Protein AF-A0A2N2SWX3-F1 (afdb_monomer)

Secondary structure (DSSP, 8-state):
--GGG-HHHHHHHHHHHHHHHHHHHHHHHHHHHTS-HHHHHHS-HHHHHHHHHHHHHHHHHHHHHHHHHHHHHHH-SS--TTT-HHHHHHHHHHHHHHHHHHHHHHHHHHHHHHHHSS---TTHHHHGGGHHHHHHHHHHHS-HHHHHHHHHHHHHHHHHHHHHHHHHHHSS-------THHHHHHHHHHHHHHHHHHHT--TT--

Structure (m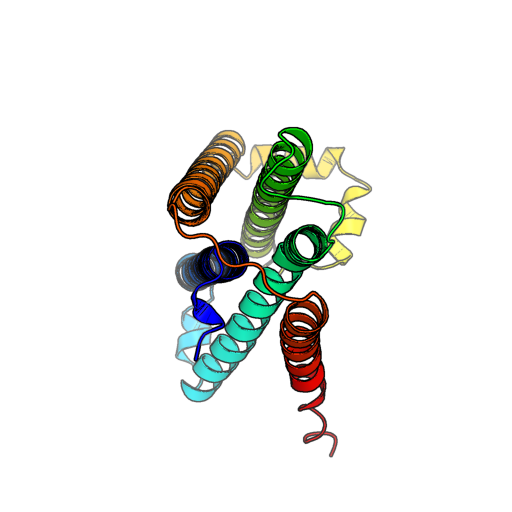mCIF, N/CA/C/O backbone):
data_AF-A0A2N2SWX3-F1
#
_entry.id   AF-A0A2N2SWX3-F1
#
loop_
_atom_site.group_PDB
_atom_site.id
_atom_site.type_symbol
_atom_site.label_atom_id
_atom_site.label_alt_id
_atom_site.label_comp_id
_atom_site.label_asym_id
_atom_site.label_entity_id
_atom_site.label_seq_id
_atom_site.pdbx_PDB_ins_code
_atom_site.Cartn_x
_atom_site.Cartn_y
_atom_site.Cartn_z
_atom_site.occupancy
_atom_site.B_iso_or_equiv
_atom_site.auth_seq_id
_atom_site.auth_comp_id
_atom_site.auth_asym_id
_atom_site.auth_atom_id
_atom_site.pdbx_PDB_model_num
ATOM 1 N N . MET A 1 1 ? -24.903 -21.212 10.550 1.00 43.56 1 MET A N 1
ATOM 2 C CA . MET A 1 1 ? -23.908 -20.270 9.976 1.00 43.56 1 MET A CA 1
ATOM 3 C C . MET A 1 1 ? -23.973 -18.890 10.661 1.00 43.56 1 MET A C 1
ATOM 5 O O . MET A 1 1 ? -24.156 -17.871 10.009 1.00 43.56 1 MET A O 1
ATOM 9 N N . SER A 1 2 ? -23.825 -18.824 11.992 1.00 39.06 2 SER A N 1
ATOM 10 C CA . SER A 1 2 ? -24.012 -17.592 12.796 1.00 39.06 2 SER A CA 1
ATOM 11 C C . SER A 1 2 ? -22.745 -16.733 12.969 1.00 39.06 2 SER A C 1
ATOM 13 O O . SER A 1 2 ? -22.800 -15.668 13.580 1.00 39.06 2 SER A O 1
ATOM 15 N N . TRP A 1 3 ? -21.604 -17.170 12.425 1.00 38.31 3 TRP A N 1
ATOM 16 C CA . TRP A 1 3 ? -20.283 -16.565 12.653 1.00 38.31 3 TRP A CA 1
ATOM 17 C C . TRP A 1 3 ? -20.022 -15.302 11.803 1.00 38.31 3 TRP A C 1
ATOM 19 O O . TRP A 1 3 ? -19.384 -14.357 12.263 1.00 38.31 3 TRP A O 1
ATOM 29 N N . LEU A 1 4 ? -20.612 -15.227 10.600 1.00 46.53 4 LEU A N 1
ATOM 30 C CA .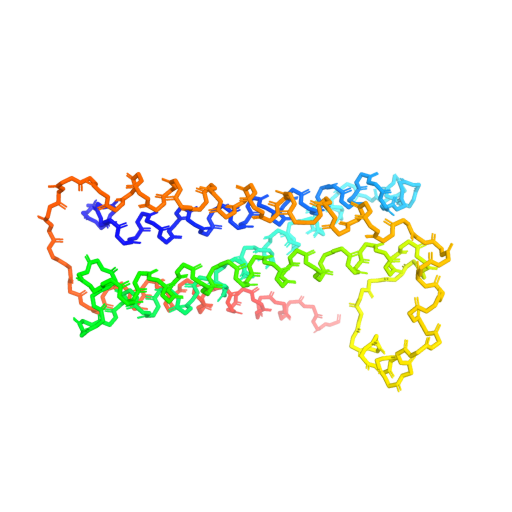 LEU A 1 4 ? -20.463 -14.123 9.628 1.00 46.53 4 LEU A CA 1
ATOM 31 C C . LEU A 1 4 ? -21.125 -12.791 10.053 1.00 46.53 4 LEU A C 1
ATOM 33 O O . LEU A 1 4 ? -20.997 -11.772 9.371 1.00 46.53 4 LEU A O 1
ATOM 37 N N . HIS A 1 5 ? -21.839 -12.770 11.181 1.00 48.97 5 HIS A N 1
ATOM 38 C CA . HIS A 1 5 ? -22.578 -11.593 11.651 1.00 48.97 5 HIS A CA 1
ATOM 39 C C . HIS A 1 5 ? -21.791 -10.698 12.626 1.00 48.97 5 HIS A C 1
ATOM 41 O O . HIS A 1 5 ? -22.290 -9.647 13.029 1.00 48.97 5 HIS A O 1
ATOM 47 N N . SER A 1 6 ? -20.557 -11.059 12.994 1.00 61.81 6 SER A N 1
ATOM 48 C CA . SER A 1 6 ? -19.743 -10.251 13.912 1.00 61.81 6 SER A CA 1
ATOM 49 C C . SER A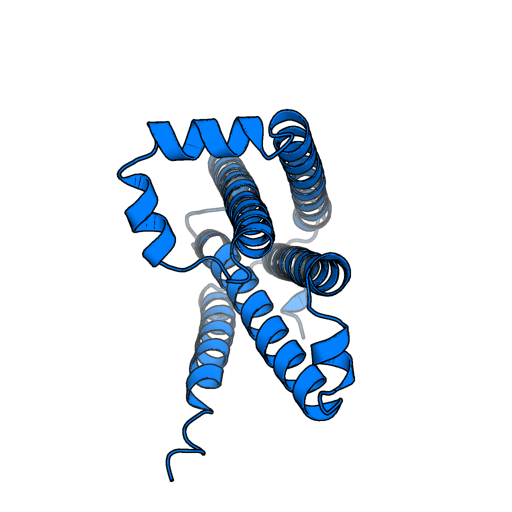 1 6 ? -19.125 -9.030 13.221 1.00 61.81 6 SER A C 1
ATOM 51 O O . SER A 1 6 ? -18.419 -9.159 12.219 1.00 61.81 6 SER A O 1
ATOM 53 N N . ARG A 1 7 ? -19.333 -7.833 13.795 1.00 67.81 7 ARG A N 1
ATOM 54 C CA . ARG A 1 7 ? -18.806 -6.550 13.275 1.00 67.81 7 ARG A CA 1
ATOM 55 C C . ARG A 1 7 ? -17.284 -6.574 13.098 1.00 67.81 7 ARG A C 1
ATOM 57 O O . ARG A 1 7 ? -16.767 -6.065 12.111 1.00 67.81 7 ARG A O 1
ATOM 64 N N . ARG A 1 8 ? -16.569 -7.211 14.034 1.00 69.75 8 ARG A N 1
ATOM 65 C CA . ARG A 1 8 ? -15.097 -7.295 14.024 1.00 69.75 8 ARG A CA 1
ATOM 66 C C . ARG A 1 8 ? -14.589 -8.141 12.858 1.00 69.75 8 ARG A C 1
ATOM 68 O O . ARG A 1 8 ? -13.653 -7.739 12.183 1.00 69.75 8 ARG A O 1
ATOM 75 N N . ILE A 1 9 ? -15.244 -9.272 12.588 1.00 69.12 9 ILE A N 1
ATOM 76 C CA . ILE A 1 9 ? -14.872 -10.179 11.492 1.00 69.12 9 ILE A CA 1
ATOM 77 C C . ILE A 1 9 ? -15.152 -9.521 10.145 1.00 69.12 9 ILE A C 1
ATOM 79 O O . ILE A 1 9 ? -14.321 -9.596 9.248 1.00 69.12 9 ILE A O 1
ATOM 83 N N . ARG A 1 10 ? -16.285 -8.822 10.014 1.00 72.56 10 ARG A N 1
ATOM 84 C CA . ARG A 1 10 ? -16.598 -8.089 8.784 1.00 72.56 10 ARG A CA 1
ATOM 85 C C . ARG A 1 10 ? -15.592 -6.969 8.526 1.00 72.56 10 ARG A C 1
ATOM 87 O O . ARG A 1 10 ? -15.178 -6.805 7.389 1.00 72.56 10 ARG A O 1
ATOM 94 N N . PHE A 1 11 ? -15.164 -6.252 9.568 1.00 78.62 11 PHE A N 1
ATOM 95 C CA . PHE A 1 11 ? -14.149 -5.208 9.432 1.00 78.62 11 PHE A CA 1
ATOM 96 C C . PHE A 1 11 ? -12.790 -5.794 9.031 1.00 78.62 11 PHE A C 1
ATOM 98 O O . PHE A 1 11 ? -12.181 -5.310 8.082 1.00 78.62 11 PHE A O 1
ATOM 105 N N . LEU A 1 12 ? -12.346 -6.862 9.704 1.00 80.31 12 LEU A N 1
ATOM 106 C CA . LEU A 1 12 ? -11.090 -7.545 9.383 1.00 80.31 12 LEU A CA 1
ATOM 107 C C . LEU A 1 12 ? -11.115 -8.111 7.960 1.00 80.31 12 LEU A C 1
ATOM 109 O O . LEU A 1 12 ? -10.211 -7.835 7.182 1.00 80.31 12 LEU A O 1
ATOM 113 N N . GLY A 1 13 ? -12.175 -8.834 7.594 1.00 77.94 13 GLY A N 1
ATOM 114 C CA . GLY A 1 13 ? -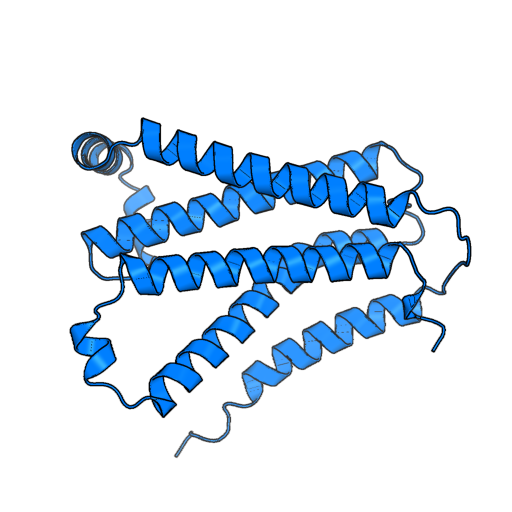12.338 -9.406 6.260 1.00 77.94 13 GLY A CA 1
ATOM 115 C C . GLY A 1 13 ? -12.380 -8.338 5.168 1.00 77.94 13 GLY A C 1
ATOM 116 O O . GLY A 1 13 ? -11.635 -8.434 4.199 1.00 77.94 13 GLY A O 1
ATOM 117 N N . ALA A 1 14 ? -13.181 -7.283 5.348 1.00 82.25 14 ALA A N 1
ATOM 118 C CA . ALA A 1 14 ? -13.245 -6.179 4.392 1.00 82.25 14 ALA A CA 1
ATOM 119 C C . ALA A 1 14 ? -11.894 -5.462 4.251 1.00 82.25 14 ALA A C 1
ATOM 121 O O . ALA A 1 14 ? -11.496 -5.127 3.140 1.00 82.25 14 ALA A O 1
ATOM 122 N N . SER A 1 15 ? -11.160 -5.277 5.351 1.00 83.94 15 SER A N 1
ATOM 123 C CA . SER A 1 15 ? -9.846 -4.631 5.314 1.00 83.94 15 SER A CA 1
ATOM 124 C C . SER A 1 15 ? -8.787 -5.514 4.643 1.00 83.94 15 SER A C 1
ATOM 126 O O . SER A 1 15 ? -8.002 -5.002 3.852 1.00 83.94 15 SER A O 1
ATOM 128 N N . VAL A 1 16 ? -8.792 -6.835 4.875 1.00 84.69 16 VAL A N 1
ATOM 129 C CA . VAL A 1 16 ? -7.926 -7.789 4.150 1.00 84.69 16 VAL A CA 1
ATOM 130 C C . VAL A 1 16 ? -8.205 -7.736 2.651 1.00 84.69 16 VAL A C 1
ATOM 132 O O . VAL A 1 16 ? -7.267 -7.622 1.867 1.00 84.69 16 VAL A O 1
ATOM 135 N N . VAL A 1 17 ? -9.480 -7.774 2.248 1.00 84.81 17 VAL A N 1
ATOM 136 C CA . VAL A 1 17 ? -9.873 -7.668 0.833 1.00 84.81 17 VAL A CA 1
ATOM 137 C C . VAL A 1 17 ? -9.399 -6.346 0.236 1.00 84.81 17 VAL A C 1
ATOM 139 O O . VAL A 1 17 ? -8.913 -6.328 -0.891 1.00 84.81 17 VAL A O 1
ATOM 142 N N . LEU A 1 18 ? -9.480 -5.251 0.993 1.00 88.06 18 LEU A N 1
ATOM 143 C CA . LEU A 1 18 ? -9.046 -3.942 0.526 1.00 88.06 18 LEU A CA 1
ATOM 144 C C . LEU A 1 18 ? -7.525 -3.864 0.312 1.00 88.06 18 LEU A C 1
ATOM 146 O O . LEU A 1 18 ? -7.085 -3.390 -0.733 1.00 88.06 18 LEU A O 1
ATOM 150 N N . PHE A 1 19 ? -6.721 -4.366 1.255 1.00 88.38 19 PHE A N 1
ATOM 151 C CA . PHE A 1 19 ? -5.264 -4.450 1.082 1.00 88.38 19 PHE A CA 1
ATOM 152 C C . PHE A 1 19 ? -4.873 -5.401 -0.051 1.00 88.38 19 PHE A C 1
ATOM 154 O O . PHE A 1 19 ? -3.992 -5.080 -0.842 1.00 88.38 19 PHE A O 1
ATOM 161 N N . PHE A 1 20 ? -5.556 -6.539 -0.176 1.00 86.25 20 PHE A N 1
ATOM 162 C CA . PHE A 1 20 ? -5.339 -7.460 -1.287 1.00 86.25 20 PHE A CA 1
ATOM 163 C C . PHE A 1 20 ? -5.635 -6.797 -2.640 1.00 86.25 20 PHE A C 1
ATOM 165 O O . PHE A 1 20 ? -4.823 -6.892 -3.556 1.00 86.25 20 PHE A O 1
ATOM 172 N N . ALA A 1 21 ? -6.752 -6.072 -2.753 1.00 87.88 21 ALA A N 1
ATOM 173 C CA . ALA A 1 21 ? -7.103 -5.335 -3.963 1.00 87.88 21 ALA A CA 1
ATOM 174 C C . ALA A 1 21 ? -6.072 -4.244 -4.293 1.00 87.88 21 ALA A C 1
ATOM 176 O O . ALA A 1 21 ? -5.714 -4.080 -5.459 1.00 87.88 21 ALA A O 1
ATOM 177 N N . LEU A 1 22 ? -5.551 -3.540 -3.281 1.00 91.19 22 LEU A N 1
ATOM 178 C CA . LEU A 1 22 ? -4.466 -2.572 -3.456 1.00 91.19 22 LEU A CA 1
ATOM 179 C C . LEU A 1 22 ? -3.214 -3.237 -4.041 1.00 91.19 22 LEU A C 1
ATOM 181 O O . LEU A 1 22 ? -2.701 -2.772 -5.054 1.00 91.19 22 LEU A O 1
ATOM 185 N N . PHE A 1 23 ? -2.747 -4.341 -3.452 1.00 89.69 23 PHE A N 1
ATOM 186 C CA . PHE A 1 23 ? -1.547 -5.043 -3.924 1.00 89.69 23 PHE A CA 1
ATOM 187 C C . PHE A 1 23 ? -1.725 -5.645 -5.315 1.00 89.69 23 PHE A C 1
ATOM 189 O O . PHE A 1 23 ? -0.853 -5.479 -6.164 1.00 89.69 23 PHE A O 1
ATOM 196 N N . ALA A 1 24 ? -2.886 -6.241 -5.589 1.00 87.62 24 ALA A N 1
ATOM 197 C CA . ALA A 1 24 ? -3.214 -6.736 -6.918 1.00 87.62 24 ALA A CA 1
ATOM 198 C C . ALA A 1 24 ? -3.207 -5.602 -7.957 1.00 87.62 24 ALA A C 1
ATOM 200 O O . ALA A 1 24 ? -2.632 -5.761 -9.032 1.00 87.62 24 ALA A O 1
ATOM 201 N N . THR A 1 25 ? -3.776 -4.438 -7.622 1.00 90.19 25 THR A N 1
ATOM 202 C CA . THR A 1 25 ? -3.782 -3.262 -8.507 1.00 90.19 25 THR A CA 1
ATOM 203 C C . THR A 1 25 ? -2.367 -2.757 -8.764 1.00 90.19 25 THR A C 1
ATOM 205 O O . THR A 1 25 ? -2.009 -2.522 -9.913 1.00 90.19 25 THR A O 1
ATOM 208 N N . LEU A 1 26 ? -1.535 -2.643 -7.724 1.00 88.75 26 LEU A N 1
ATOM 209 C CA . LEU A 1 26 ? -0.134 -2.240 -7.864 1.00 88.75 26 LEU A CA 1
ATOM 210 C C . LEU A 1 26 ? 0.663 -3.240 -8.706 1.00 88.75 26 LEU A C 1
ATOM 212 O O . LEU A 1 26 ? 1.465 -2.830 -9.541 1.00 88.75 26 LEU A O 1
ATOM 216 N N . ARG A 1 27 ? 0.419 -4.548 -8.554 1.00 89.00 27 ARG A N 1
ATOM 217 C CA . ARG A 1 27 ? 1.053 -5.560 -9.406 1.00 89.00 27 ARG A CA 1
ATOM 218 C C . ARG A 1 27 ? 0.621 -5.425 -10.861 1.00 89.00 27 ARG A C 1
ATOM 220 O O . ARG A 1 27 ? 1.470 -5.513 -11.740 1.00 89.00 27 ARG A O 1
ATOM 227 N N . ILE A 1 28 ? -0.667 -5.228 -11.126 1.00 87.25 28 ILE A N 1
ATOM 228 C CA . ILE A 1 28 ? -1.160 -5.027 -12.494 1.00 87.25 28 ILE A CA 1
ATOM 229 C C . ILE A 1 28 ? -0.552 -3.750 -13.083 1.00 87.25 28 ILE A C 1
ATOM 231 O O . ILE A 1 28 ? -0.036 -3.788 -14.194 1.00 87.25 28 ILE A O 1
ATOM 235 N N . ALA A 1 29 ? -0.524 -2.654 -12.322 1.00 88.62 29 ALA A N 1
ATOM 236 C CA . ALA A 1 29 ? 0.121 -1.411 -12.734 1.00 88.62 29 ALA A CA 1
ATOM 237 C C . ALA A 1 29 ? 1.605 -1.624 -13.067 1.00 88.62 29 ALA A C 1
ATOM 239 O O . ALA A 1 29 ? 2.080 -1.131 -14.087 1.00 88.62 29 ALA A O 1
ATOM 240 N N . PHE A 1 30 ? 2.318 -2.422 -12.266 1.00 87.06 30 PHE A N 1
ATOM 241 C CA . PHE A 1 30 ? 3.692 -2.805 -12.572 1.00 87.06 30 PHE A CA 1
ATOM 242 C C . PHE A 1 30 ? 3.794 -3.592 -13.884 1.00 87.06 30 PHE A C 1
ATOM 244 O O . PHE A 1 30 ? 4.650 -3.298 -14.711 1.00 87.06 30 PHE A O 1
ATOM 251 N N . LEU A 1 31 ? 2.942 -4.603 -14.070 1.00 85.31 31 LEU A N 1
ATOM 252 C CA . LEU A 1 31 ? 2.984 -5.458 -15.257 1.00 85.31 31 LEU A CA 1
ATOM 253 C C . LEU A 1 31 ? 2.730 -4.662 -16.533 1.00 85.31 31 LEU A C 1
ATOM 255 O O . LEU A 1 31 ? 3.371 -4.915 -17.539 1.00 85.31 31 LEU A O 1
ATOM 259 N N . ILE A 1 32 ? 1.832 -3.683 -16.480 1.00 85.25 32 ILE A N 1
ATOM 260 C CA . ILE A 1 32 ? 1.527 -2.823 -17.623 1.00 85.25 32 ILE A CA 1
ATOM 261 C C . ILE A 1 32 ? 2.663 -1.818 -17.865 1.00 85.25 32 ILE A C 1
ATOM 263 O O . ILE A 1 32 ? 3.072 -1.625 -19.007 1.00 85.25 32 ILE A O 1
ATOM 267 N N . GLY A 1 33 ? 3.160 -1.169 -16.808 1.00 83.06 33 GLY A N 1
ATOM 268 C CA . GLY A 1 33 ? 4.072 -0.027 -16.930 1.00 83.06 33 GLY A CA 1
ATOM 269 C C . GLY A 1 33 ? 5.558 -0.370 -17.041 1.00 83.06 33 GLY A C 1
ATOM 270 O O . GLY A 1 33 ? 6.303 0.410 -17.623 1.00 83.06 33 GLY A O 1
ATOM 271 N N . PHE A 1 34 ? 5.997 -1.499 -16.479 1.00 80.75 34 PHE A N 1
ATOM 272 C CA . PHE A 1 34 ? 7.423 -1.794 -16.295 1.00 80.75 34 PHE A CA 1
ATOM 273 C C . PHE A 1 34 ? 7.842 -3.197 -16.741 1.00 80.75 34 PHE A C 1
ATOM 275 O O . PHE A 1 34 ? 9.034 -3.430 -16.919 1.00 80.75 34 PHE A O 1
ATOM 282 N N . ALA A 1 35 ? 6.924 -4.154 -16.897 1.00 80.38 35 ALA A N 1
ATOM 283 C CA . ALA A 1 35 ? 7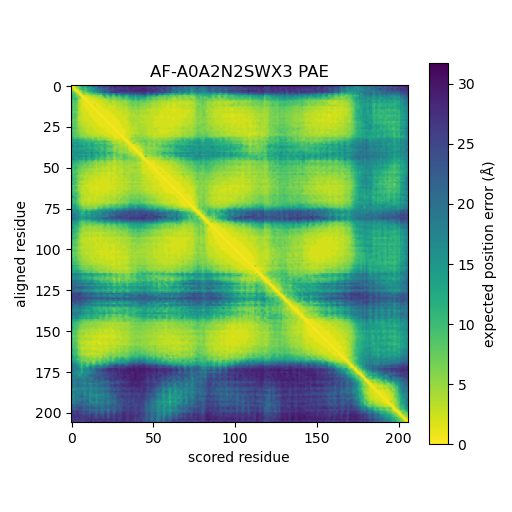.328 -5.485 -17.342 1.00 80.38 35 ALA A CA 1
ATOM 284 C C . ALA A 1 35 ? 7.823 -5.468 -18.795 1.00 80.38 35 ALA A C 1
ATOM 286 O O . ALA A 1 35 ? 7.339 -4.701 -19.628 1.00 80.38 35 ALA A O 1
ATOM 287 N N . ASP A 1 36 ? 8.775 -6.351 -19.095 1.00 80.56 36 ASP A N 1
ATOM 288 C CA . ASP A 1 36 ? 9.214 -6.588 -20.466 1.00 80.56 36 ASP A CA 1
ATOM 289 C C . ASP A 1 36 ? 8.127 -7.367 -21.220 1.00 80.56 36 ASP A C 1
ATOM 291 O O . ASP A 1 36 ? 7.974 -8.583 -21.076 1.00 80.56 36 ASP A O 1
ATOM 295 N N . HIS A 1 37 ? 7.336 -6.634 -22.005 1.00 79.56 37 HIS A N 1
ATOM 296 C CA . HIS A 1 37 ? 6.227 -7.176 -22.790 1.00 79.56 37 HIS A CA 1
ATOM 297 C C . HIS A 1 37 ? 6.689 -8.120 -23.902 1.00 79.56 37 HIS A C 1
ATOM 299 O O . HIS A 1 37 ? 5.949 -9.037 -24.256 1.00 79.56 37 HIS A O 1
ATOM 305 N N . ALA A 1 38 ? 7.900 -7.933 -24.435 1.00 74.62 38 ALA A N 1
ATOM 306 C CA . ALA A 1 38 ? 8.445 -8.801 -25.476 1.00 74.62 38 ALA A CA 1
ATOM 307 C C . ALA A 1 38 ? 8.837 -10.163 -24.890 1.00 74.62 38 ALA A C 1
ATOM 309 O O . ALA A 1 38 ? 8.483 -11.202 -25.450 1.00 74.62 38 ALA A O 1
ATOM 310 N N . ALA A 1 39 ? 9.476 -10.161 -23.717 1.00 76.12 39 ALA A N 1
ATOM 311 C CA . ALA A 1 39 ? 9.751 -11.384 -22.971 1.00 76.12 39 ALA A CA 1
ATOM 312 C C . ALA A 1 39 ? 8.453 -12.085 -22.527 1.00 76.12 39 ALA A C 1
ATOM 314 O O . ALA A 1 39 ? 8.335 -13.301 -22.657 1.00 76.12 39 ALA A O 1
ATOM 315 N N . LEU A 1 40 ? 7.442 -11.331 -22.071 1.00 77.12 40 LEU A N 1
ATOM 316 C CA . LEU A 1 40 ? 6.143 -11.900 -21.688 1.00 77.12 40 LEU A CA 1
ATOM 317 C C . LEU A 1 40 ? 5.410 -12.559 -22.865 1.00 77.12 40 LEU A C 1
ATOM 319 O O . LEU A 1 40 ? 4.754 -13.578 -22.674 1.00 77.12 40 LEU A O 1
ATOM 323 N N . ALA A 1 41 ? 5.497 -11.983 -24.067 1.00 75.75 41 ALA A N 1
ATOM 324 C CA . ALA A 1 41 ? 4.841 -12.518 -25.259 1.00 75.75 41 ALA A CA 1
ATOM 325 C C . ALA A 1 41 ? 5.489 -13.817 -25.771 1.00 75.75 41 ALA A C 1
ATOM 327 O O . ALA A 1 41 ? 4.812 -14.626 -26.404 1.00 75.75 41 ALA A O 1
ATOM 328 N N . ALA A 1 42 ? 6.779 -14.022 -25.491 1.00 79.69 42 ALA A N 1
ATOM 329 C CA . ALA A 1 42 ? 7.503 -15.243 -25.838 1.00 79.69 42 ALA A CA 1
ATOM 330 C C . ALA A 1 42 ? 7.211 -16.414 -24.878 1.00 79.69 42 ALA A C 1
ATOM 332 O O . ALA A 1 42 ? 7.460 -17.573 -25.212 1.00 79.69 42 ALA A O 1
ATOM 333 N N . GLU A 1 43 ? 6.676 -16.124 -23.691 1.00 82.12 43 GLU A N 1
ATOM 334 C CA . GLU A 1 43 ? 6.414 -17.109 -22.647 1.00 82.12 43 GLU A CA 1
ATOM 335 C C . GLU A 1 43 ? 5.066 -17.821 -22.809 1.00 82.12 43 GLU A C 1
ATOM 337 O O . GLU A 1 43 ? 4.069 -17.287 -23.303 1.00 82.12 43 GLU A O 1
ATOM 342 N N . ARG A 1 44 ? 4.997 -19.064 -22.323 1.00 84.44 44 ARG A N 1
ATOM 343 C CA . ARG A 1 44 ? 3.757 -19.846 -22.375 1.00 84.44 44 ARG A CA 1
ATOM 344 C C . ARG A 1 44 ? 2.724 -19.245 -21.422 1.00 84.44 44 ARG A C 1
ATOM 346 O O . ARG A 1 44 ? 2.989 -19.073 -20.233 1.00 84.44 44 ARG A O 1
ATOM 353 N N . THR A 1 45 ? 1.490 -19.053 -21.893 1.00 80.50 45 THR A N 1
ATOM 354 C CA . THR A 1 45 ? 0.388 -18.481 -21.091 1.00 80.50 45 THR A CA 1
ATOM 355 C C . THR A 1 45 ? 0.175 -19.206 -19.756 1.00 80.50 45 THR A C 1
ATOM 357 O O . THR A 1 45 ? -0.125 -18.570 -18.747 1.00 80.50 45 THR A O 1
ATOM 360 N N . GLY A 1 46 ? 0.384 -20.528 -19.719 1.00 80.62 46 GLY A N 1
ATOM 361 C CA . GLY A 1 46 ? 0.308 -21.322 -18.487 1.00 80.62 46 GLY A CA 1
ATOM 362 C C . GLY A 1 46 ? 1.336 -20.909 -17.426 1.00 80.62 46 GLY A C 1
ATOM 363 O O . GLY A 1 46 ? 0.982 -20.784 -16.255 1.00 80.62 46 GLY A O 1
ATOM 364 N N . THR A 1 47 ? 2.574 -20.622 -17.831 1.00 81.44 47 THR A N 1
ATOM 365 C CA . THR A 1 47 ? 3.657 -20.166 -16.944 1.00 81.44 47 THR A CA 1
ATOM 366 C C . THR A 1 47 ? 3.364 -18.769 -16.397 1.00 81.44 47 THR A C 1
ATOM 368 O O . THR A 1 47 ? 3.550 -18.506 -15.206 1.00 81.44 47 THR A O 1
ATOM 371 N N . ILE A 1 48 ? 2.824 -17.883 -17.239 1.00 81.31 48 ILE A N 1
ATOM 372 C CA . ILE A 1 48 ? 2.424 -16.524 -16.847 1.00 81.31 48 ILE A CA 1
ATOM 373 C C . ILE A 1 48 ? 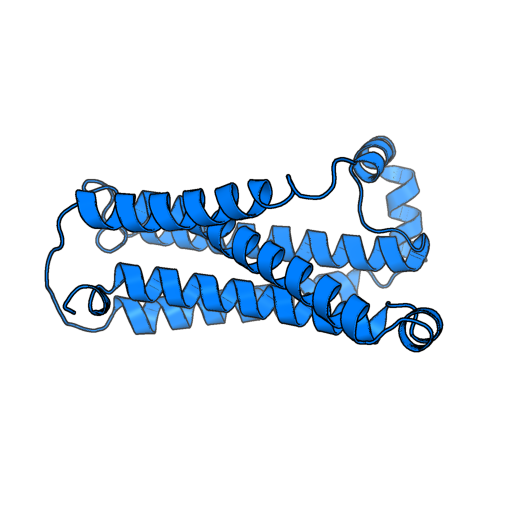1.299 -16.585 -15.808 1.00 81.31 48 ILE A C 1
ATOM 375 O O . ILE A 1 48 ? 1.392 -15.961 -14.748 1.00 81.31 48 ILE A O 1
ATOM 379 N N . LEU A 1 49 ? 0.262 -17.390 -16.065 1.00 81.25 49 LEU A N 1
ATOM 380 C CA . LEU A 1 49 ? -0.869 -17.554 -15.151 1.00 81.25 49 LEU A CA 1
ATOM 381 C C . LEU A 1 49 ? -0.431 -18.170 -13.814 1.00 81.25 49 LEU A C 1
ATOM 383 O O . LEU A 1 49 ? -0.865 -17.729 -12.749 1.00 81.25 49 LEU A O 1
ATOM 387 N N . GLN A 1 50 ? 0.471 -19.154 -13.856 1.00 80.50 50 GLN A N 1
ATOM 388 C CA . GLN A 1 50 ? 1.047 -19.759 -12.660 1.00 80.50 50 GLN A CA 1
ATOM 389 C C . GLN A 1 50 ? 1.829 -18.724 -11.843 1.00 80.50 50 GLN A C 1
ATOM 391 O O . GLN A 1 50 ? 1.597 -18.598 -10.640 1.00 80.50 50 GLN A O 1
ATOM 396 N N . THR A 1 51 ? 2.684 -17.933 -12.485 1.00 82.19 51 THR A N 1
ATOM 397 C CA . THR A 1 51 ? 3.494 -16.897 -11.826 1.00 82.19 51 THR A CA 1
ATOM 398 C C . THR A 1 51 ? 2.616 -15.811 -11.203 1.00 82.19 51 THR A C 1
ATOM 400 O O . THR A 1 51 ? 2.807 -15.444 -10.041 1.00 82.19 51 THR A O 1
ATOM 403 N N . LEU A 1 52 ? 1.579 -15.368 -11.920 1.00 83.12 52 LEU A N 1
ATOM 404 C CA . LEU A 1 52 ? 0.560 -14.455 -11.401 1.00 83.12 52 LEU A CA 1
ATOM 405 C C . LEU A 1 52 ? -0.175 -15.037 -10.191 1.00 83.12 52 LEU A C 1
ATOM 407 O O . LEU A 1 52 ? -0.367 -14.340 -9.196 1.00 83.12 52 LEU A O 1
ATOM 411 N N . SER A 1 53 ? -0.556 -16.316 -10.243 1.00 77.75 53 SER A N 1
ATOM 412 C CA . SER A 1 53 ? -1.255 -16.983 -9.140 1.00 77.75 53 SER A CA 1
ATOM 413 C C . SER A 1 53 ? -0.386 -17.085 -7.882 1.00 77.75 53 SER A C 1
ATOM 415 O O . SER A 1 53 ? -0.871 -16.855 -6.772 1.00 77.75 53 SER A O 1
ATOM 417 N N . ILE A 1 54 ? 0.911 -17.369 -8.045 1.00 83.06 54 ILE A N 1
ATOM 418 C CA . ILE A 1 54 ? 1.883 -17.410 -6.950 1.00 83.06 54 ILE A CA 1
ATOM 419 C C . ILE A 1 54 ? 2.020 -16.015 -6.341 1.00 83.06 54 ILE A C 1
ATOM 421 O O . ILE A 1 54 ? 1.940 -15.869 -5.120 1.00 83.06 54 ILE A O 1
ATOM 425 N N . GLY A 1 55 ? 2.141 -14.988 -7.186 1.00 83.06 55 GLY A N 1
ATOM 426 C CA . GLY A 1 55 ? 2.171 -13.603 -6.739 1.00 83.06 55 GLY A CA 1
ATOM 427 C C . GLY A 1 55 ? 0.920 -13.226 -5.943 1.00 83.06 55 GLY A C 1
ATOM 428 O O . GLY A 1 55 ? 1.028 -12.702 -4.836 1.00 83.06 55 GLY A O 1
ATOM 429 N N . LEU A 1 56 ? -0.279 -13.489 -6.468 1.00 81.56 56 LEU A N 1
ATOM 430 C CA . LEU A 1 56 ? -1.531 -13.112 -5.800 1.00 81.56 56 LEU A CA 1
ATOM 431 C C . LEU A 1 56 ? -1.676 -13.801 -4.435 1.00 81.56 56 LEU A C 1
ATOM 433 O O . LEU A 1 56 ? -2.129 -13.188 -3.470 1.00 81.56 56 LEU A O 1
ATOM 437 N N . ARG A 1 57 ? -1.226 -15.055 -4.305 1.00 82.38 57 ARG A N 1
ATOM 438 C CA . ARG A 1 57 ? -1.175 -15.746 -3.005 1.00 82.38 57 ARG A CA 1
ATOM 439 C C . ARG A 1 57 ? -0.229 -15.053 -2.023 1.00 82.38 57 ARG A C 1
ATOM 441 O O . ARG A 1 57 ? -0.541 -14.976 -0.834 1.00 82.38 57 ARG A O 1
ATOM 448 N N . PHE A 1 58 ? 0.904 -14.544 -2.503 1.00 82.06 58 PHE A N 1
ATOM 449 C CA . PHE A 1 58 ? 1.833 -13.774 -1.680 1.00 82.06 58 PHE A CA 1
ATOM 450 C C . PHE A 1 58 ? 1.220 -12.442 -1.224 1.00 82.06 58 PHE A C 1
ATOM 452 O O . PHE A 1 58 ? 1.317 -12.100 -0.047 1.00 82.06 58 PHE A O 1
ATOM 459 N N . ASP A 1 59 ? 0.508 -11.740 -2.103 1.00 85.50 59 ASP A N 1
ATOM 460 C CA . ASP A 1 59 ? -0.162 -10.478 -1.762 1.00 85.50 59 ASP A CA 1
ATOM 461 C C . ASP A 1 59 ? -1.259 -10.680 -0.719 1.00 85.50 59 ASP A C 1
ATOM 463 O O . ASP A 1 59 ? -1.382 -9.900 0.226 1.00 85.50 59 ASP A O 1
ATOM 467 N N . LEU A 1 60 ? -2.031 -11.762 -0.850 1.00 82.06 60 LEU A N 1
ATOM 468 C CA . LEU A 1 60 ? -3.028 -12.132 0.148 1.00 82.06 60 LEU A CA 1
ATOM 469 C C . LEU A 1 60 ? -2.366 -12.416 1.502 1.00 82.06 60 LEU A C 1
ATOM 471 O O . LEU A 1 60 ? -2.867 -11.978 2.537 1.00 82.06 60 LEU A O 1
ATOM 475 N N . ARG A 1 61 ? -1.218 -13.105 1.507 1.00 82.88 61 ARG A N 1
ATOM 476 C CA . ARG A 1 61 ? -0.447 -13.351 2.732 1.00 82.88 61 ARG A CA 1
ATOM 477 C C . ARG A 1 61 ? 0.034 -12.048 3.359 1.00 82.88 61 ARG A C 1
ATOM 479 O O . ARG A 1 61 ? -0.084 -11.894 4.571 1.00 82.88 61 ARG A O 1
ATOM 486 N N . LEU A 1 62 ? 0.543 -11.116 2.558 1.00 84.12 62 LEU A N 1
ATOM 487 C CA . LEU A 1 62 ? 0.971 -9.809 3.044 1.00 84.12 62 LEU A CA 1
ATOM 488 C C . LEU A 1 62 ? -0.206 -9.032 3.653 1.00 84.12 62 LEU A C 1
ATOM 490 O O . LEU A 1 62 ? -0.074 -8.481 4.743 1.00 84.12 62 LEU A O 1
ATOM 494 N N . ALA A 1 63 ? -1.375 -9.052 3.007 1.00 86.12 63 ALA A N 1
ATOM 495 C CA . ALA A 1 63 ? -2.590 -8.422 3.527 1.00 86.12 63 ALA A CA 1
ATOM 496 C C . ALA A 1 63 ? -3.040 -9.041 4.864 1.00 86.12 63 ALA A C 1
ATOM 498 O O . ALA A 1 63 ? -3.403 -8.318 5.795 1.00 86.12 63 ALA A O 1
ATOM 499 N N . LEU A 1 64 ? -2.971 -10.370 4.991 1.00 83.50 64 LEU A N 1
ATOM 500 C CA . LEU A 1 64 ? -3.251 -11.075 6.244 1.00 83.50 64 LEU A CA 1
ATOM 501 C C . LEU A 1 64 ? -2.235 -10.725 7.337 1.00 83.50 64 LEU A C 1
ATOM 503 O O . LEU A 1 64 ? -2.634 -10.479 8.473 1.00 83.50 64 LEU A O 1
ATOM 507 N N . LEU A 1 65 ? -0.944 -10.660 7.000 1.00 85.38 65 LEU A N 1
ATOM 508 C CA . LEU A 1 65 ? 0.125 -10.317 7.938 1.00 85.38 65 LEU A CA 1
ATOM 509 C C . LEU A 1 65 ? -0.024 -8.881 8.460 1.00 85.38 65 LEU A C 1
ATOM 511 O O . LEU A 1 65 ? 0.104 -8.653 9.659 1.00 85.38 65 LEU A O 1
ATOM 515 N N . LEU A 1 66 ? -0.365 -7.931 7.587 1.00 86.25 66 LEU A N 1
ATOM 516 C CA . LEU A 1 66 ? -0.657 -6.543 7.964 1.00 86.25 66 LEU A CA 1
ATOM 517 C C . LEU A 1 66 ? -1.877 -6.433 8.881 1.00 86.25 66 LEU A C 1
ATOM 519 O O . LEU A 1 66 ? -1.924 -5.588 9.770 1.00 86.25 66 LEU A O 1
ATOM 523 N N . MET A 1 67 ? -2.872 -7.297 8.690 1.00 83.88 67 MET A N 1
ATOM 524 C CA . MET A 1 67 ? -4.065 -7.323 9.534 1.00 83.88 67 MET A CA 1
ATOM 525 C C . MET A 1 67 ? -3.885 -8.117 10.824 1.00 83.88 67 MET A C 1
ATOM 527 O O . MET A 1 67 ? -4.713 -7.989 11.725 1.00 83.88 67 MET A O 1
ATOM 531 N N . LEU A 1 68 ? -2.815 -8.899 10.961 1.00 81.81 68 LEU A N 1
ATOM 532 C CA . LEU A 1 68 ? -2.591 -9.773 12.108 1.00 81.81 68 LEU A CA 1
ATOM 533 C C . LEU A 1 68 ? -2.524 -8.998 13.438 1.00 81.81 68 LEU A C 1
ATOM 535 O O . LEU A 1 68 ? -3.250 -9.386 14.356 1.00 81.81 68 LEU A O 1
ATOM 539 N N . PRO A 1 69 ? -1.784 -7.876 13.577 1.00 82.94 69 PRO A N 1
ATOM 540 C CA . PRO A 1 69 ? -1.775 -7.101 14.823 1.00 82.94 69 PRO A CA 1
ATOM 541 C C . PRO A 1 69 ? -3.153 -6.541 15.185 1.00 82.94 69 PRO A C 1
ATOM 543 O O . PRO A 1 69 ? -3.556 -6.568 16.349 1.00 82.94 69 PRO A O 1
ATOM 546 N N . VAL A 1 70 ? -3.916 -6.095 14.182 1.00 82.12 70 VAL A N 1
ATOM 547 C CA . VAL A 1 70 ? -5.289 -5.598 14.365 1.00 82.12 70 VAL A CA 1
ATOM 548 C C . VAL A 1 70 ? -6.225 -6.732 14.776 1.00 82.12 70 VAL A C 1
ATOM 550 O O . VAL A 1 70 ? -7.074 -6.553 15.648 1.00 82.12 70 VAL A O 1
ATOM 553 N N . ALA A 1 71 ? -6.050 -7.915 14.193 1.00 78.19 71 ALA A N 1
ATOM 554 C CA . ALA A 1 71 ? -6.829 -9.102 14.502 1.00 78.19 71 ALA A CA 1
ATOM 555 C C . ALA A 1 71 ? -6.546 -9.622 15.921 1.00 78.19 71 ALA A C 1
ATOM 557 O O . ALA A 1 71 ? -7.486 -9.952 16.646 1.00 78.19 71 ALA A O 1
ATOM 558 N N . LEU A 1 72 ? -5.281 -9.617 16.356 1.00 76.25 72 LEU A N 1
ATOM 559 C CA . LEU A 1 72 ? -4.886 -9.936 17.731 1.00 76.25 72 LEU A CA 1
ATOM 560 C C . LEU A 1 72 ? -5.468 -8.926 18.725 1.00 76.25 72 LEU A C 1
ATOM 562 O O . LEU A 1 72 ? -6.089 -9.319 19.714 1.00 76.25 72 LEU A O 1
ATOM 566 N N . ALA A 1 73 ? -5.345 -7.629 18.437 1.00 73.00 73 ALA A N 1
ATOM 567 C CA . ALA A 1 73 ? -5.932 -6.585 19.269 1.00 73.00 73 ALA A CA 1
ATOM 568 C C . ALA A 1 73 ? -7.465 -6.722 19.355 1.00 73.00 73 ALA A C 1
ATOM 570 O O . ALA A 1 73 ? -8.038 -6.559 20.430 1.00 73.00 73 ALA A O 1
ATOM 571 N N . ALA A 1 74 ? -8.131 -7.084 18.251 1.00 69.69 74 ALA A N 1
ATOM 572 C CA . ALA A 1 74 ? -9.571 -7.351 18.197 1.00 69.69 74 ALA A CA 1
ATOM 573 C C . ALA A 1 74 ? -9.994 -8.618 18.953 1.00 69.69 74 ALA A C 1
ATOM 575 O O . ALA A 1 74 ? -11.155 -8.707 19.378 1.00 69.69 74 ALA A O 1
ATOM 576 N N . ALA A 1 75 ? -9.087 -9.591 19.086 1.00 66.75 75 ALA A N 1
ATOM 577 C CA . ALA A 1 75 ? -9.324 -10.829 19.805 1.00 66.75 75 ALA A CA 1
ATOM 578 C C . ALA A 1 75 ? -9.323 -10.592 21.317 1.00 66.75 75 ALA A C 1
ATOM 580 O O . ALA A 1 75 ? -10.257 -11.057 21.962 1.00 66.75 75 ALA A O 1
ATOM 581 N N . LEU A 1 76 ? -8.354 -9.838 21.867 1.00 66.56 76 LEU A N 1
ATOM 582 C CA . LEU A 1 76 ? -8.167 -9.647 23.317 1.00 66.56 76 LEU A CA 1
ATOM 583 C C . LEU A 1 76 ? -9.439 -9.122 24.029 1.00 66.56 76 LEU A C 1
ATOM 585 O O . LEU A 1 76 ? -9.999 -8.105 23.619 1.00 66.56 76 LEU A O 1
ATOM 589 N N . PRO A 1 77 ? -9.890 -9.726 25.155 1.00 56.75 77 PRO A N 1
ATOM 590 C CA . PRO A 1 77 ? -11.168 -9.368 25.778 1.00 56.75 77 PRO A CA 1
ATOM 591 C C . PRO A 1 77 ? -11.054 -8.073 26.596 1.00 56.75 77 PRO A C 1
ATOM 593 O O . PRO A 1 77 ? -12.041 -7.370 26.799 1.00 56.75 77 PRO A O 1
ATOM 596 N N . ARG A 1 78 ? -9.833 -7.753 27.050 1.00 55.12 78 ARG A N 1
ATOM 597 C CA . ARG A 1 78 ? -9.484 -6.535 27.791 1.00 55.12 78 ARG A CA 1
ATOM 598 C C . ARG A 1 78 ? -9.309 -5.325 26.866 1.00 55.12 78 ARG A C 1
ATOM 600 O O . ARG A 1 78 ? -9.528 -4.199 27.298 1.00 55.12 78 ARG A O 1
ATOM 607 N N . ILE A 1 79 ? -8.965 -5.547 25.593 1.00 55.72 79 ILE A N 1
ATOM 608 C CA . ILE A 1 79 ? -8.765 -4.497 24.588 1.00 55.72 79 ILE A CA 1
ATOM 609 C C . ILE A 1 79 ? -10.039 -4.391 23.751 1.00 55.72 79 ILE A C 1
ATOM 611 O O . ILE A 1 79 ? -10.197 -4.994 22.693 1.00 55.72 79 ILE A O 1
ATOM 615 N N . ASN A 1 80 ? -11.003 -3.615 24.235 1.00 58.72 80 ASN A N 1
ATOM 616 C CA . ASN A 1 80 ? -12.198 -3.342 23.449 1.00 58.72 80 ASN A CA 1
ATOM 617 C C . ASN A 1 80 ? -11.882 -2.312 22.351 1.00 58.72 80 ASN A C 1
ATOM 619 O O . ASN A 1 80 ? -12.049 -1.111 22.571 1.00 58.72 80 ASN A O 1
ATOM 623 N N . LEU A 1 81 ? -11.532 -2.787 21.145 1.00 55.78 81 LEU A N 1
ATOM 624 C CA . LEU A 1 81 ? -11.379 -1.963 19.925 1.00 55.78 81 LEU A CA 1
ATOM 625 C C . LEU A 1 81 ? -12.543 -0.982 19.691 1.00 55.78 81 LEU A C 1
ATOM 627 O O . LEU A 1 81 ? -12.369 0.057 19.064 1.00 55.78 81 LEU A O 1
ATOM 631 N N . LEU A 1 82 ? -13.730 -1.328 20.197 1.00 53.38 82 LEU A N 1
ATOM 632 C CA . LEU A 1 82 ? -14.987 -0.602 20.025 1.00 53.38 82 LEU A CA 1
ATOM 633 C C . LEU A 1 82 ? -15.356 0.324 21.198 1.00 53.38 82 LEU A C 1
ATOM 635 O O . LEU A 1 82 ? -16.296 1.097 21.062 1.00 53.38 82 LEU A O 1
ATOM 639 N N . ARG A 1 83 ? -14.677 0.236 22.352 1.00 56.16 83 ARG A N 1
ATOM 640 C CA . ARG A 1 83 ? -15.086 0.958 23.577 1.00 56.16 83 ARG A CA 1
ATOM 641 C C . ARG A 1 83 ? -14.092 2.041 23.992 1.00 56.16 83 ARG A C 1
ATOM 643 O O . ARG A 1 83 ? -14.514 3.058 24.529 1.00 56.16 83 ARG A O 1
ATOM 650 N N . CYS A 1 84 ? -12.800 1.864 23.706 1.00 67.06 84 CYS A N 1
ATOM 651 C CA . CYS A 1 84 ? -11.773 2.848 24.045 1.00 67.06 84 CYS A CA 1
ATOM 652 C C . CYS A 1 84 ? -11.387 3.697 22.826 1.00 67.06 84 CYS A C 1
ATOM 654 O O . CYS A 1 84 ? -10.952 3.175 21.797 1.00 67.06 84 CYS A O 1
ATOM 656 N N . LYS A 1 85 ? -11.480 5.029 22.961 1.00 74.69 85 LYS A N 1
ATOM 657 C CA . LYS A 1 85 ? -11.002 5.974 21.933 1.00 74.69 85 LYS A CA 1
ATOM 658 C C . LYS A 1 85 ? -9.525 5.729 21.598 1.00 74.69 85 LYS A C 1
ATOM 660 O O . LYS A 1 85 ? -9.167 5.718 20.426 1.00 74.69 85 LYS A O 1
ATOM 665 N N . LEU A 1 86 ? -8.703 5.427 22.608 1.00 76.44 86 LEU A N 1
ATOM 666 C CA . LEU A 1 86 ? -7.269 5.176 22.443 1.00 76.44 86 LEU A CA 1
ATOM 667 C C . LEU A 1 86 ? -6.974 3.992 21.511 1.00 76.44 86 LEU A C 1
ATOM 669 O O . LEU A 1 86 ? -6.190 4.126 20.582 1.00 76.44 86 LEU A O 1
ATOM 673 N N . THR A 1 87 ? -7.639 2.848 21.692 1.00 74.25 87 THR A N 1
ATOM 674 C CA . THR A 1 87 ? -7.412 1.660 20.849 1.00 74.25 87 THR A CA 1
ATOM 675 C C . THR A 1 87 ? -7.860 1.879 19.408 1.00 74.25 87 THR A C 1
ATOM 677 O O . THR A 1 87 ? -7.227 1.369 18.485 1.00 74.25 87 THR A O 1
ATOM 680 N N . ARG A 1 88 ? -8.920 2.673 19.199 1.00 77.12 88 ARG A N 1
ATOM 681 C CA . ARG A 1 88 ? -9.374 3.067 17.859 1.00 77.12 88 ARG A CA 1
ATOM 682 C C . ARG A 1 88 ? -8.350 3.974 17.177 1.00 77.12 88 ARG A C 1
ATOM 684 O O . ARG A 1 88 ? -8.043 3.746 16.010 1.00 77.12 88 ARG A O 1
ATOM 691 N N . VAL A 1 89 ? -7.794 4.947 17.903 1.00 82.62 89 VAL A N 1
ATOM 692 C CA . VAL A 1 89 ? -6.735 5.836 17.396 1.00 82.62 89 VAL A CA 1
ATOM 693 C C . VAL A 1 89 ? -5.465 5.049 17.087 1.00 82.62 89 VAL A C 1
ATOM 695 O O . VAL A 1 89 ? -4.952 5.174 15.985 1.00 82.62 89 VAL A O 1
ATOM 698 N N . LEU A 1 90 ? -5.006 4.176 17.989 1.00 85.25 90 LEU A N 1
ATOM 699 C CA . LEU A 1 90 ? -3.812 3.353 17.767 1.00 85.25 90 LEU A CA 1
ATOM 700 C C . LEU A 1 90 ? -3.965 2.415 16.565 1.00 85.25 90 LEU A C 1
ATOM 702 O O . LEU A 1 90 ? -3.059 2.323 15.747 1.00 85.25 90 LEU A O 1
ATOM 706 N N . THR A 1 91 ? -5.124 1.766 16.415 1.00 83.81 91 THR A N 1
ATOM 707 C CA . THR A 1 91 ? -5.406 0.915 15.245 1.00 83.81 91 THR A CA 1
ATOM 708 C C . THR A 1 91 ? -5.412 1.738 13.956 1.00 83.81 91 THR A C 1
ATOM 710 O O . THR A 1 91 ? -4.852 1.321 12.948 1.00 83.81 91 THR A O 1
ATOM 713 N N . SER A 1 92 ? -6.017 2.926 13.995 1.00 84.94 92 SER A N 1
ATOM 714 C CA . SER A 1 92 ? -6.078 3.841 12.850 1.00 84.94 92 SER A CA 1
ATOM 715 C C . SER A 1 92 ? -4.691 4.344 12.454 1.00 84.94 92 SER A C 1
ATOM 717 O O . SER A 1 92 ? -4.349 4.337 11.276 1.00 84.94 92 SER A O 1
ATOM 719 N N . LEU A 1 93 ? -3.882 4.729 13.442 1.00 89.12 93 LEU A N 1
ATOM 720 C CA . LEU A 1 93 ? -2.509 5.180 13.253 1.00 89.12 93 LEU A CA 1
ATOM 721 C C . LEU A 1 93 ? -1.634 4.054 12.697 1.00 89.12 93 LEU A C 1
ATOM 723 O O . LEU A 1 93 ? -0.908 4.272 11.735 1.00 89.12 93 LEU A O 1
ATOM 727 N N . TYR A 1 94 ? -1.755 2.844 13.248 1.00 90.12 94 TYR A N 1
ATOM 728 C CA . TYR A 1 94 ? -1.059 1.666 12.740 1.00 90.12 94 TYR A CA 1
ATOM 729 C C . TYR A 1 94 ? -1.395 1.406 11.267 1.00 90.12 94 TYR A C 1
ATOM 731 O O . TYR A 1 94 ? -0.486 1.278 10.453 1.00 90.12 94 TYR A O 1
ATOM 739 N N . LEU A 1 95 ? -2.682 1.386 10.902 1.00 88.62 95 LEU A N 1
ATOM 740 C CA . LEU A 1 95 ? -3.105 1.160 9.516 1.00 88.62 95 LEU A CA 1
ATOM 741 C C . LEU A 1 95 ? -2.643 2.277 8.570 1.00 88.62 95 LEU A C 1
ATOM 743 O O . LEU A 1 95 ? -2.266 1.992 7.433 1.00 88.62 95 LEU A O 1
ATOM 747 N N . ALA A 1 96 ? -2.635 3.530 9.032 1.00 91.12 96 ALA A N 1
ATOM 748 C CA . ALA A 1 96 ? -2.127 4.660 8.263 1.00 91.12 96 ALA A CA 1
ATOM 749 C C . ALA A 1 96 ? -0.618 4.541 8.007 1.00 91.12 96 ALA A C 1
ATOM 751 O O . ALA A 1 96 ? -0.185 4.617 6.858 1.00 91.12 96 ALA A O 1
ATOM 752 N N . ILE A 1 97 ? 0.172 4.279 9.053 1.00 92.06 97 ILE A N 1
ATOM 753 C CA . ILE A 1 97 ? 1.625 4.088 8.944 1.00 92.06 97 ILE A CA 1
ATOM 754 C C . ILE A 1 97 ? 1.937 2.879 8.060 1.00 92.06 97 ILE A C 1
ATOM 756 O O . ILE A 1 97 ? 2.760 2.980 7.156 1.00 92.06 97 ILE A O 1
ATOM 760 N N . ALA A 1 98 ? 1.255 1.753 8.270 1.00 91.06 98 ALA A N 1
ATOM 761 C CA . ALA A 1 98 ? 1.438 0.553 7.465 1.00 91.06 98 ALA A CA 1
ATOM 762 C C . ALA A 1 98 ? 1.149 0.811 5.977 1.00 91.06 98 ALA A C 1
ATOM 764 O O . ALA A 1 98 ? 1.923 0.388 5.123 1.00 91.06 98 ALA A O 1
ATOM 765 N N . THR A 1 99 ? 0.082 1.553 5.662 1.00 91.69 99 THR A N 1
ATOM 766 C CA . THR A 1 99 ? -0.243 1.949 4.281 1.00 91.69 99 THR A CA 1
ATOM 767 C C . THR A 1 99 ? 0.863 2.813 3.677 1.00 91.69 99 THR A C 1
ATOM 769 O O . THR A 1 99 ? 1.327 2.519 2.578 1.00 91.69 99 THR A O 1
ATOM 772 N N . LEU A 1 100 ? 1.315 3.843 4.403 1.00 92.75 100 LEU A N 1
ATOM 773 C CA . LEU A 1 100 ? 2.383 4.741 3.956 1.00 92.75 100 LEU A CA 1
ATOM 774 C C . LEU A 1 100 ? 3.668 3.971 3.659 1.00 92.75 100 LEU A C 1
ATOM 776 O O . LEU A 1 100 ? 4.227 4.111 2.573 1.00 92.75 100 LEU A O 1
ATOM 780 N N . VAL A 1 101 ? 4.103 3.131 4.600 1.00 91.94 101 VAL A N 1
ATOM 781 C CA . VAL A 1 101 ? 5.327 2.334 4.477 1.00 91.94 101 VAL A CA 1
ATOM 782 C C . VAL A 1 101 ? 5.230 1.372 3.300 1.00 91.94 101 VAL A C 1
ATOM 784 O O . VAL A 1 101 ? 6.142 1.326 2.483 1.00 91.94 101 VAL A O 1
ATOM 787 N N . VAL A 1 102 ? 4.129 0.628 3.169 1.00 91.62 102 VAL A N 1
ATOM 788 C CA . VAL A 1 102 ? 3.994 -0.344 2.078 1.00 91.62 102 VAL A CA 1
ATOM 789 C C . VAL A 1 102 ? 3.971 0.355 0.722 1.00 91.62 102 VAL A C 1
ATOM 791 O O . VAL A 1 102 ? 4.697 -0.055 -0.178 1.00 91.62 102 VAL A O 1
ATOM 794 N N . LEU A 1 103 ? 3.204 1.436 0.571 1.00 90.75 103 LEU A N 1
ATOM 795 C CA . LEU A 1 103 ? 3.181 2.189 -0.683 1.00 90.75 103 LEU A CA 1
ATOM 796 C C . LEU A 1 103 ? 4.536 2.826 -1.002 1.00 90.75 103 LEU A C 1
ATOM 798 O O . LEU A 1 103 ? 4.930 2.836 -2.164 1.00 90.75 103 LEU A O 1
ATOM 802 N N . LEU A 1 104 ? 5.272 3.294 0.009 1.00 89.00 104 LEU A N 1
ATOM 803 C CA . LEU A 1 104 ? 6.622 3.817 -0.183 1.00 89.00 104 LEU A CA 1
ATOM 804 C C . LEU A 1 104 ? 7.564 2.725 -0.700 1.00 89.00 104 LEU A C 1
ATOM 806 O O . LEU A 1 104 ? 8.301 2.960 -1.651 1.00 89.00 104 LEU A O 1
ATOM 810 N N . VAL A 1 105 ? 7.503 1.519 -0.128 1.00 89.12 105 VAL A N 1
ATOM 811 C CA . VAL A 1 105 ? 8.289 0.371 -0.606 1.00 89.12 105 VAL A CA 1
ATOM 812 C C . VAL A 1 105 ? 7.959 0.046 -2.065 1.00 89.12 105 VAL A C 1
ATOM 814 O O . VAL A 1 105 ? 8.878 -0.197 -2.838 1.00 89.12 105 VAL A O 1
ATOM 817 N N . TYR A 1 106 ? 6.687 0.101 -2.472 1.00 87.88 106 TYR A N 1
ATOM 818 C CA . TYR A 1 106 ? 6.297 -0.094 -3.876 1.00 87.88 106 TYR A CA 1
ATOM 819 C C . TYR A 1 106 ? 6.835 1.002 -4.805 1.00 87.88 106 TYR A C 1
ATOM 821 O O . TYR A 1 106 ? 7.321 0.694 -5.888 1.00 87.88 106 TYR A O 1
ATOM 829 N N . VAL A 1 107 ? 6.789 2.270 -4.386 1.00 86.94 107 VAL A N 1
ATOM 830 C CA . VAL A 1 107 ? 7.368 3.386 -5.154 1.00 86.94 107 VAL A CA 1
ATOM 831 C C . VAL A 1 107 ? 8.873 3.188 -5.345 1.00 86.94 107 VAL A C 1
ATOM 833 O O . VAL A 1 107 ? 9.379 3.339 -6.457 1.00 86.94 107 VAL A O 1
ATOM 836 N N . LEU A 1 108 ? 9.581 2.806 -4.279 1.00 84.50 108 LEU A N 1
ATOM 837 C CA . LEU A 1 108 ? 11.014 2.524 -4.333 1.00 84.50 108 LEU A CA 1
ATOM 838 C C . LEU A 1 108 ? 11.325 1.299 -5.199 1.00 84.50 108 LEU A C 1
ATOM 840 O O . LEU A 1 108 ? 12.281 1.339 -5.966 1.00 84.50 108 LEU A O 1
ATOM 844 N N . ASP A 1 109 ? 10.521 0.237 -5.119 1.00 85.00 109 ASP A N 1
ATOM 845 C CA . ASP A 1 109 ? 10.681 -0.955 -5.958 1.00 85.00 109 ASP A CA 1
ATOM 846 C C . ASP A 1 109 ? 10.500 -0.629 -7.444 1.00 85.00 109 ASP A C 1
ATOM 848 O O . ASP A 1 109 ? 11.297 -1.071 -8.268 1.00 85.00 109 ASP A O 1
ATOM 852 N N . PHE A 1 110 ? 9.512 0.198 -7.795 1.00 84.31 110 PHE A N 1
ATOM 853 C CA . PHE A 1 110 ? 9.277 0.588 -9.187 1.00 84.31 110 PHE A CA 1
ATOM 854 C C . PHE A 1 110 ? 10.414 1.460 -9.725 1.00 84.31 110 PHE A C 1
ATOM 856 O O . PHE A 1 110 ? 10.895 1.210 -10.827 1.00 84.31 110 PHE A O 1
ATOM 863 N N . GLY A 1 111 ? 10.890 2.428 -8.932 1.00 82.19 111 GLY A N 1
ATOM 864 C CA . GLY A 1 111 ? 12.035 3.265 -9.304 1.00 82.19 111 GLY A CA 1
ATOM 865 C C . GLY A 1 111 ? 13.355 2.487 -9.386 1.00 82.19 111 GLY A C 1
ATOM 866 O O . GLY A 1 111 ? 14.188 2.742 -10.253 1.00 82.19 111 GLY A O 1
ATOM 867 N N . HIS A 1 112 ? 13.554 1.500 -8.510 1.00 80.50 112 HIS A N 1
ATOM 868 C CA . HIS A 1 112 ? 14.727 0.630 -8.564 1.00 80.50 112 HIS A CA 1
ATOM 869 C C . HIS A 1 112 ? 14.696 -0.268 -9.803 1.00 80.50 112 HIS A C 1
ATOM 871 O O . HIS A 1 112 ? 15.700 -0.392 -10.505 1.00 80.50 112 HIS A O 1
ATOM 877 N N . TYR A 1 113 ? 13.526 -0.830 -10.112 1.00 80.88 113 TYR A N 1
ATOM 878 C CA . TYR A 1 113 ? 13.331 -1.654 -11.294 1.00 80.88 113 TYR A CA 1
ATOM 879 C C . TYR A 1 113 ? 13.525 -0.855 -12.586 1.00 80.88 113 TYR A C 1
ATOM 881 O O . TYR A 1 113 ? 14.177 -1.348 -13.500 1.00 80.88 113 TYR A O 1
ATOM 889 N N . SER A 1 114 ? 13.039 0.388 -12.666 1.00 78.62 114 SER A N 1
ATOM 890 C CA . SER A 1 114 ? 13.270 1.225 -13.850 1.00 78.62 114 SER A CA 1
ATOM 891 C C . SER A 1 114 ? 14.742 1.570 -14.064 1.00 78.62 114 SER A C 1
ATOM 893 O O . SER A 1 114 ? 15.157 1.764 -15.200 1.00 78.62 114 SER A O 1
ATOM 895 N N . TYR A 1 115 ? 15.533 1.644 -12.990 1.00 72.81 115 TYR A N 1
ATOM 896 C CA . TYR A 1 115 ? 16.947 2.004 -13.073 1.00 72.81 115 TYR A CA 1
ATOM 897 C C . TYR A 1 115 ? 17.868 0.803 -13.340 1.00 72.81 115 TYR A C 1
ATOM 899 O O . TYR A 1 115 ? 18.816 0.915 -14.111 1.00 72.81 115 TYR A O 1
ATOM 907 N N . LEU A 1 116 ? 17.608 -0.346 -12.704 1.00 71.62 116 LEU A N 1
ATOM 908 C CA . LEU A 1 116 ? 18.511 -1.511 -12.713 1.00 71.62 116 LEU A CA 1
ATOM 909 C C . LEU A 1 116 ? 17.910 -2.763 -13.363 1.00 71.62 116 LEU A C 1
ATOM 911 O O . LEU A 1 116 ? 18.596 -3.777 -13.468 1.00 71.62 116 LEU A O 1
ATOM 915 N N . GLY A 1 117 ? 16.630 -2.739 -13.747 1.00 72.25 117 GLY A N 1
ATOM 916 C CA . GLY A 1 117 ? 15.908 -3.916 -14.245 1.00 72.25 117 GLY A CA 1
ATOM 917 C C . GLY A 1 117 ? 15.726 -5.016 -13.193 1.00 72.25 117 GLY A C 1
ATOM 918 O O . GLY A 1 117 ? 15.347 -6.138 -13.523 1.00 72.25 117 GLY A O 1
ATOM 919 N N . GLN A 1 118 ? 16.016 -4.724 -11.921 1.00 72.38 118 GLN A N 1
ATOM 920 C CA . GLN A 1 118 ? 15.935 -5.675 -10.818 1.00 72.38 118 GLN A CA 1
ATOM 921 C C . GLN A 1 118 ? 14.962 -5.199 -9.746 1.00 72.38 118 GLN A C 1
ATOM 923 O O . GLN A 1 118 ? 14.802 -4.007 -9.496 1.00 72.38 118 GLN A O 1
ATOM 928 N N . ARG A 1 119 ? 14.299 -6.162 -9.103 1.00 78.12 119 ARG A N 1
ATOM 929 C CA . ARG A 1 119 ? 13.432 -5.901 -7.950 1.00 78.12 119 ARG A CA 1
ATOM 930 C C . ARG A 1 119 ? 14.247 -5.507 -6.732 1.00 78.12 119 ARG A C 1
ATOM 932 O O . ARG A 1 119 ? 15.400 -5.914 -6.585 1.00 78.12 119 ARG A O 1
ATOM 939 N N . LEU A 1 120 ? 13.611 -4.765 -5.831 1.00 75.06 120 LEU A N 1
ATOM 940 C CA . LEU A 1 120 ? 14.215 -4.355 -4.576 1.00 75.06 120 LEU A CA 1
ATOM 941 C C . LEU A 1 120 ? 14.662 -5.591 -3.782 1.00 75.06 120 LEU A C 1
ATOM 943 O O . LEU A 1 120 ? 13.867 -6.472 -3.452 1.00 75.06 120 LEU A O 1
ATOM 947 N N . SER A 1 121 ? 15.955 -5.652 -3.474 1.00 72.56 121 SER A N 1
ATOM 948 C CA . SER A 1 121 ? 16.570 -6.748 -2.723 1.00 72.56 121 SER A CA 1
ATOM 949 C C . SER A 1 121 ? 17.242 -6.233 -1.452 1.00 72.56 121 SER A C 1
ATOM 951 O O . SER A 1 121 ? 17.496 -5.037 -1.308 1.00 72.56 121 SER A O 1
ATOM 953 N N . ALA A 1 122 ? 17.576 -7.131 -0.518 1.00 67.88 122 ALA A N 1
ATOM 954 C CA . ALA A 1 122 ? 18.284 -6.771 0.716 1.00 67.88 122 ALA A CA 1
ATOM 955 C C . ALA A 1 122 ? 19.633 -6.068 0.455 1.00 67.88 122 ALA A C 1
ATOM 957 O O . ALA A 1 122 ? 20.123 -5.316 1.294 1.00 67.88 122 ALA A O 1
ATOM 958 N N . THR A 1 123 ? 20.205 -6.249 -0.735 1.00 63.62 123 THR A N 1
ATOM 959 C CA . THR A 1 123 ? 21.406 -5.549 -1.194 1.00 63.62 123 THR A CA 1
ATOM 960 C C . THR A 1 123 ? 21.186 -4.036 -1.296 1.00 63.62 123 THR A C 1
ATOM 962 O O . THR A 1 123 ? 22.121 -3.281 -1.042 1.00 63.62 123 THR A O 1
ATOM 965 N N . ALA A 1 124 ? 19.955 -3.574 -1.557 1.00 62.38 124 ALA A N 1
ATOM 966 C CA . ALA A 1 124 ? 19.602 -2.153 -1.569 1.00 62.38 124 ALA A CA 1
ATOM 967 C C . ALA A 1 124 ? 19.869 -1.472 -0.212 1.00 62.38 124 ALA A C 1
ATOM 969 O O . ALA A 1 124 ? 20.322 -0.330 -0.173 1.00 62.38 124 ALA A O 1
ATOM 970 N N . PHE A 1 125 ? 19.699 -2.192 0.907 1.00 61.25 125 PHE A N 1
ATOM 971 C CA . PHE A 1 125 ? 20.005 -1.665 2.243 1.00 61.25 125 PHE A CA 1
ATOM 972 C C . PHE A 1 125 ? 21.499 -1.396 2.456 1.00 61.25 125 PHE A C 1
ATOM 974 O O . PHE A 1 125 ? 21.845 -0.541 3.267 1.00 61.25 125 PHE A O 1
ATOM 981 N N . ARG A 1 126 ? 22.400 -2.049 1.705 1.00 65.50 126 ARG A N 1
ATOM 982 C CA . ARG A 1 126 ? 23.841 -1.744 1.768 1.00 65.50 126 ARG A CA 1
ATOM 983 C C . ARG A 1 126 ? 24.155 -0.358 1.200 1.00 65.50 126 ARG A C 1
ATOM 985 O O . ARG A 1 126 ? 25.091 0.283 1.666 1.00 65.50 126 ARG A O 1
ATOM 992 N N . PHE A 1 127 ? 23.356 0.129 0.250 1.00 59.09 127 PHE A N 1
ATOM 993 C CA . PHE A 1 127 ? 23.521 1.459 -0.345 1.00 59.09 127 PHE A CA 1
ATOM 994 C C . PHE A 1 127 ? 22.961 2.588 0.532 1.00 59.09 127 PHE A C 1
ATOM 996 O O . PHE A 1 127 ? 23.357 3.738 0.362 1.00 59.09 127 PHE A O 1
ATOM 1003 N N . VAL A 1 128 ? 22.144 2.264 1.546 1.00 58.25 128 VAL A N 1
ATOM 1004 C CA . VAL A 1 128 ? 21.743 3.215 2.601 1.00 58.25 128 VAL A CA 1
ATOM 1005 C C . VAL A 1 128 ? 22.956 3.673 3.427 1.00 58.25 128 VAL A C 1
ATOM 1007 O O . VAL A 1 128 ? 22.899 4.715 4.056 1.00 58.25 128 VAL A O 1
ATOM 1010 N N . GLY A 1 129 ? 24.095 2.972 3.388 1.00 60.00 129 GLY A N 1
ATOM 1011 C CA . GLY A 1 129 ? 25.339 3.463 3.996 1.00 60.00 129 GLY A CA 1
ATOM 1012 C C . GLY A 1 129 ? 25.911 4.730 3.337 1.00 60.00 129 GLY A C 1
ATOM 1013 O O . GLY A 1 129 ? 26.633 5.468 3.995 1.00 60.00 129 GLY A O 1
ATOM 1014 N N . ASN A 1 130 ? 25.558 5.017 2.075 1.00 60.66 130 ASN A N 1
ATOM 1015 C CA . ASN A 1 130 ? 26.027 6.174 1.298 1.00 60.66 130 ASN A CA 1
ATOM 1016 C C . ASN A 1 130 ? 24.834 7.020 0.802 1.00 60.66 130 ASN A C 1
ATOM 1018 O O . ASN A 1 130 ? 24.648 7.227 -0.405 1.00 60.66 130 ASN A O 1
ATOM 1022 N N . VAL A 1 131 ? 23.994 7.478 1.741 1.00 59.12 131 VAL A N 1
ATOM 1023 C CA . VAL A 1 131 ? 22.752 8.232 1.463 1.00 59.12 131 VAL A CA 1
ATOM 1024 C C . VAL A 1 131 ? 23.016 9.518 0.676 1.00 59.12 131 VAL A C 1
ATOM 1026 O O . VAL A 1 131 ? 22.251 9.831 -0.233 1.00 59.12 131 VAL A O 1
ATOM 1029 N N . ASP A 1 132 ? 24.101 10.239 0.966 1.00 57.75 132 ASP A N 1
ATOM 1030 C CA . ASP A 1 132 ? 24.320 11.589 0.425 1.00 57.75 132 ASP A CA 1
ATOM 1031 C C . ASP A 1 132 ? 24.509 11.625 -1.098 1.00 57.75 132 ASP A C 1
ATOM 1033 O O . ASP A 1 132 ? 23.920 12.468 -1.778 1.00 57.75 132 ASP A O 1
ATOM 1037 N N . ILE A 1 133 ? 25.279 10.690 -1.661 1.00 59.66 133 ILE A N 1
ATOM 1038 C CA . ILE A 1 133 ? 25.528 10.643 -3.113 1.00 59.66 133 ILE A CA 1
ATOM 1039 C C . ILE A 1 133 ? 24.306 10.068 -3.843 1.00 59.66 133 ILE A C 1
ATOM 1041 O O . ILE A 1 133 ? 23.871 10.610 -4.858 1.00 59.66 133 ILE A O 1
ATOM 1045 N N . SER A 1 134 ? 23.696 9.021 -3.283 1.00 64.75 134 SER A N 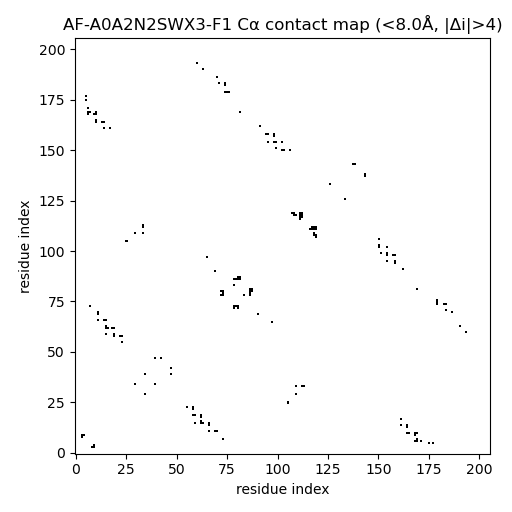1
ATOM 1046 C CA . SER A 1 134 ? 22.532 8.354 -3.880 1.00 64.75 134 SER A CA 1
ATOM 1047 C C . SER A 1 134 ? 21.296 9.260 -3.905 1.00 64.75 134 SER A C 1
ATOM 1049 O O . SER A 1 134 ? 20.521 9.227 -4.857 1.00 64.75 134 SER A O 1
ATOM 1051 N N . THR A 1 135 ? 21.120 10.113 -2.889 1.00 65.69 135 THR A N 1
ATOM 1052 C CA . THR A 1 135 ? 19.976 11.033 -2.821 1.00 65.69 135 THR A CA 1
ATOM 1053 C C . THR A 1 135 ? 20.082 12.120 -3.887 1.00 65.69 135 THR A C 1
ATOM 1055 O O . THR A 1 135 ? 19.090 12.388 -4.558 1.00 65.69 135 THR A O 1
ATOM 1058 N N . ARG A 1 136 ? 21.272 12.693 -4.129 1.00 67.44 136 ARG A N 1
ATOM 1059 C CA . ARG A 1 136 ? 21.458 13.686 -5.207 1.00 67.44 136 ARG A CA 1
ATOM 1060 C C . ARG A 1 136 ? 21.113 13.118 -6.584 1.00 67.44 136 ARG A C 1
ATOM 1062 O O . ARG A 1 136 ? 20.369 13.750 -7.325 1.00 67.44 136 ARG A O 1
ATOM 1069 N N . MET A 1 137 ? 21.540 11.887 -6.869 1.00 73.25 137 MET A N 1
ATOM 1070 C CA . MET A 1 137 ? 21.227 11.211 -8.135 1.00 73.25 137 MET A CA 1
ATOM 1071 C C . MET A 1 137 ? 19.719 11.006 -8.344 1.00 73.25 137 MET A C 1
ATOM 1073 O O . MET A 1 137 ? 19.226 11.141 -9.463 1.00 73.25 137 MET A O 1
ATOM 1077 N N . VAL A 1 138 ? 18.966 10.717 -7.276 1.00 73.69 138 VAL A N 1
ATOM 1078 C CA . VAL A 1 138 ? 17.504 10.549 -7.352 1.00 73.69 138 VAL A CA 1
ATOM 1079 C C . VAL A 1 138 ? 16.801 11.872 -7.659 1.00 73.69 138 VAL A C 1
ATOM 1081 O O . VAL A 1 138 ? 15.883 11.882 -8.474 1.00 73.69 138 VAL A O 1
ATOM 1084 N N . TRP A 1 139 ? 17.233 12.979 -7.047 1.00 73.19 139 TRP A N 1
ATOM 1085 C CA . TRP A 1 139 ? 16.659 14.308 -7.298 1.00 73.19 139 TRP A CA 1
ATOM 1086 C C . TRP A 1 139 ? 16.948 14.835 -8.706 1.00 73.19 139 TRP A C 1
ATOM 1088 O O . TRP A 1 139 ? 16.115 15.542 -9.264 1.00 73.19 139 TRP A O 1
ATOM 1098 N N . GLU A 1 140 ? 18.097 14.480 -9.282 1.00 76.94 140 GLU A N 1
ATOM 1099 C CA . GLU A 1 140 ? 18.446 14.834 -10.663 1.00 76.94 140 GLU A CA 1
ATOM 1100 C C . GLU A 1 140 ? 17.717 13.956 -11.691 1.00 76.94 140 GLU A C 1
ATOM 1102 O O . GLU A 1 140 ? 17.338 14.440 -12.755 1.00 76.94 140 GLU A O 1
ATOM 1107 N N . SER A 1 141 ? 17.486 12.677 -11.372 1.00 76.31 141 SER A N 1
ATOM 1108 C CA . SER A 1 141 ? 16.929 11.702 -12.323 1.00 76.31 141 SER A CA 1
ATOM 1109 C C . SER A 1 141 ? 15.403 11.583 -12.277 1.00 76.31 141 SER A C 1
ATOM 1111 O O . SER A 1 141 ? 14.798 11.162 -13.262 1.00 76.31 141 SER A O 1
ATOM 1113 N N . TYR A 1 142 ? 14.761 11.922 -11.153 1.00 76.00 142 TYR A N 1
ATOM 1114 C CA . TYR A 1 142 ? 13.327 11.711 -10.953 1.00 76.00 142 TYR A CA 1
ATOM 1115 C C . TYR A 1 142 ? 12.616 12.951 -10.399 1.00 76.00 142 TYR A C 1
ATOM 1117 O O . TYR A 1 142 ? 13.140 13.641 -9.525 1.00 76.00 142 TYR A O 1
ATOM 1125 N N . PRO A 1 143 ? 11.363 13.210 -10.816 1.00 84.06 143 PRO A N 1
ATOM 1126 C CA . PRO A 1 143 ? 10.547 14.287 -10.270 1.00 84.06 143 PRO A CA 1
ATOM 1127 C C . PRO A 1 143 ? 10.027 13.925 -8.864 1.00 84.06 143 PRO A C 1
ATOM 1129 O O . PRO A 1 143 ? 8.843 13.634 -8.674 1.00 84.06 143 PRO A O 1
ATOM 1132 N N . VAL A 1 144 ? 10.913 13.943 -7.861 1.00 84.06 144 VAL A N 1
ATOM 1133 C CA . VAL A 1 144 ? 10.647 13.485 -6.480 1.00 84.06 144 VAL A CA 1
ATOM 1134 C C . VAL A 1 144 ? 9.421 14.167 -5.872 1.00 84.06 144 VAL A C 1
ATOM 1136 O O . VAL A 1 144 ? 8.621 13.520 -5.198 1.00 84.06 144 VAL A O 1
ATOM 1139 N N . VAL A 1 145 ? 9.212 15.456 -6.153 1.00 86.06 145 VAL A N 1
ATOM 1140 C CA . VAL A 1 145 ? 8.055 16.213 -5.647 1.00 86.06 145 VAL A CA 1
ATOM 1141 C C . VAL A 1 145 ? 6.734 15.632 -6.163 1.00 86.06 145 VAL A C 1
ATOM 1143 O O . VAL A 1 145 ? 5.799 15.436 -5.395 1.00 86.06 145 VAL A O 1
ATOM 1146 N N . TRP A 1 146 ? 6.658 15.280 -7.446 1.00 88.50 146 TRP A N 1
ATOM 1147 C CA . TRP A 1 146 ? 5.443 14.711 -8.037 1.00 88.50 146 TRP A CA 1
ATOM 1148 C C . TRP A 1 146 ? 5.204 13.273 -7.583 1.00 88.50 146 TRP A C 1
ATOM 1150 O O . TRP A 1 146 ? 4.066 12.896 -7.306 1.00 88.50 146 TRP A O 1
ATOM 1160 N N . ILE A 1 147 ? 6.275 12.490 -7.437 1.00 86.50 147 ILE A N 1
ATOM 1161 C CA . ILE A 1 147 ? 6.202 11.119 -6.920 1.00 86.50 147 ILE A CA 1
ATOM 1162 C C . ILE A 1 147 ? 5.722 11.120 -5.466 1.00 86.50 147 ILE A C 1
ATOM 1164 O O . ILE A 1 147 ? 4.818 10.364 -5.114 1.00 86.50 147 ILE A O 1
ATOM 1168 N N . THR A 1 148 ? 6.281 11.990 -4.623 1.00 87.75 148 THR A N 1
ATOM 1169 C CA . THR A 1 148 ? 5.871 12.107 -3.216 1.00 87.75 148 THR A CA 1
ATOM 1170 C C . THR A 1 148 ? 4.437 12.618 -3.089 1.00 87.75 148 THR A C 1
ATOM 1172 O O . THR A 1 148 ? 3.678 12.077 -2.287 1.00 87.75 148 THR A O 1
ATOM 1175 N N . LEU A 1 149 ? 4.016 13.579 -3.917 1.00 91.44 149 LEU A N 1
ATOM 1176 C CA . LEU A 1 149 ? 2.634 14.067 -3.940 1.00 91.44 149 LEU A CA 1
ATOM 1177 C C . LEU A 1 149 ? 1.653 12.973 -4.387 1.00 91.44 149 LEU A C 1
ATOM 1179 O O . LEU A 1 149 ? 0.630 12.768 -3.734 1.00 91.44 149 LEU A O 1
ATOM 1183 N N . GLY A 1 150 ? 1.983 12.216 -5.437 1.00 91.56 150 GLY A N 1
ATOM 1184 C CA . GLY A 1 150 ? 1.195 11.064 -5.881 1.00 91.56 150 GLY A CA 1
ATOM 1185 C C . GLY A 1 150 ? 1.104 9.970 -4.813 1.00 91.56 150 GLY A C 1
ATOM 1186 O O . GLY A 1 150 ? 0.016 9.471 -4.525 1.00 91.56 150 GLY A O 1
ATOM 1187 N N . TRP A 1 151 ? 2.222 9.651 -4.156 1.00 92.94 151 TRP A N 1
ATOM 1188 C CA . TRP A 1 151 ? 2.268 8.704 -3.041 1.00 92.94 151 TRP A CA 1
ATOM 1189 C C . TRP A 1 151 ? 1.375 9.141 -1.875 1.00 92.94 151 TRP A C 1
ATOM 1191 O O . TRP A 1 151 ? 0.579 8.339 -1.379 1.00 92.94 151 TRP A O 1
ATOM 1201 N N . LEU A 1 152 ? 1.451 10.410 -1.465 1.00 93.19 152 LEU A N 1
ATOM 1202 C CA . LEU A 1 152 ? 0.601 10.961 -0.410 1.00 93.19 152 LEU A CA 1
ATOM 1203 C C . LEU A 1 152 ? -0.877 10.950 -0.812 1.00 93.19 152 LEU A C 1
ATOM 1205 O O . LEU A 1 152 ? -1.716 10.573 0.004 1.00 93.19 152 LEU A O 1
ATOM 1209 N N . ALA A 1 153 ? -1.201 11.296 -2.060 1.00 93.38 153 ALA A N 1
ATOM 1210 C CA . ALA A 1 153 ? -2.571 11.294 -2.566 1.00 93.38 153 ALA A CA 1
ATOM 1211 C C . ALA A 1 153 ? -3.187 9.884 -2.562 1.00 93.38 153 ALA A C 1
ATOM 1213 O O . ALA A 1 153 ? -4.287 9.694 -2.039 1.00 93.38 153 ALA A O 1
ATOM 1214 N N . VAL A 1 154 ? -2.467 8.878 -3.074 1.00 92.56 154 VAL A N 1
ATOM 1215 C CA . VAL A 1 154 ? -2.922 7.476 -3.073 1.00 92.56 154 VAL A CA 1
ATOM 1216 C C . VAL A 1 154 ? -3.035 6.940 -1.646 1.00 92.56 154 VAL A C 1
ATOM 1218 O O . VAL A 1 154 ? -4.035 6.306 -1.304 1.00 92.56 154 VAL A O 1
ATOM 1221 N N . SER A 1 155 ? -2.058 7.244 -0.787 1.00 91.94 155 SER A N 1
ATOM 1222 C CA . SER A 1 155 ? -2.088 6.854 0.627 1.00 91.94 155 SER A CA 1
ATOM 1223 C C . SER A 1 155 ? -3.296 7.457 1.340 1.00 91.94 155 SER A C 1
ATOM 1225 O O . SER A 1 155 ? -4.037 6.740 2.010 1.00 91.94 155 SER A O 1
ATOM 1227 N N . ALA A 1 156 ? -3.546 8.756 1.161 1.00 91.81 156 ALA A N 1
ATOM 1228 C CA . ALA A 1 156 ? -4.692 9.443 1.743 1.00 91.81 156 ALA A CA 1
ATOM 1229 C C . ALA A 1 156 ? -6.014 8.855 1.231 1.00 91.81 156 ALA A C 1
ATOM 1231 O O . ALA A 1 156 ? -6.888 8.527 2.034 1.00 91.81 156 ALA A O 1
ATOM 1232 N N . ALA A 1 157 ? -6.148 8.639 -0.081 1.00 92.88 157 ALA A N 1
ATOM 1233 C CA . ALA A 1 157 ? -7.329 8.012 -0.668 1.00 92.88 157 ALA A CA 1
ATOM 1234 C C . ALA A 1 157 ? -7.592 6.625 -0.057 1.00 92.88 157 ALA A C 1
ATOM 1236 O O . ALA A 1 157 ? -8.706 6.345 0.393 1.00 92.88 157 ALA A O 1
ATOM 1237 N N . PHE A 1 158 ? -6.562 5.787 0.060 1.00 91.62 158 PHE A N 1
ATOM 1238 C CA . PHE A 1 158 ? -6.691 4.456 0.646 1.00 91.62 158 PHE A CA 1
ATOM 1239 C C . PHE A 1 158 ? -7.038 4.493 2.142 1.00 91.62 158 PHE A C 1
ATOM 1241 O O . PHE A 1 158 ? -7.923 3.767 2.597 1.00 91.62 158 PHE A O 1
ATOM 1248 N N . ILE A 1 159 ? -6.406 5.384 2.909 1.00 90.50 159 ILE A N 1
ATOM 1249 C CA . ILE A 1 159 ? -6.692 5.576 4.336 1.00 90.50 159 ILE A CA 1
ATOM 1250 C C . ILE A 1 159 ? -8.137 6.054 4.542 1.00 90.50 159 ILE A C 1
ATOM 1252 O O . ILE A 1 159 ? -8.844 5.527 5.404 1.00 90.50 159 ILE A O 1
ATOM 1256 N N . THR A 1 160 ? -8.628 7.001 3.732 1.00 88.69 160 THR A N 1
ATOM 1257 C CA . THR A 1 160 ? -10.036 7.430 3.815 1.00 88.69 160 THR A CA 1
ATOM 1258 C C . THR A 1 160 ? -11.002 6.295 3.484 1.00 88.69 160 THR A C 1
ATOM 1260 O O . THR A 1 160 ? -12.039 6.167 4.139 1.00 88.69 160 THR A O 1
ATOM 1263 N N . LEU A 1 161 ? -10.662 5.433 2.521 1.00 88.69 161 LEU A N 1
ATOM 1264 C CA . LEU A 1 161 ? -11.455 4.255 2.183 1.00 88.69 161 LEU A CA 1
ATOM 1265 C C . LEU A 1 161 ? -11.484 3.244 3.337 1.00 88.69 161 LEU A C 1
ATOM 1267 O O . LEU A 1 161 ? -12.564 2.783 3.707 1.00 88.69 161 LEU A O 1
ATOM 1271 N N . LEU A 1 162 ? -10.340 2.972 3.972 1.00 86.44 162 LEU A N 1
ATOM 1272 C CA . LEU A 1 162 ? -10.265 2.151 5.185 1.00 86.44 162 LEU A CA 1
ATOM 1273 C C . LEU A 1 162 ? -11.145 2.716 6.306 1.00 86.44 162 LEU A C 1
ATOM 1275 O O . LEU A 1 162 ? -11.887 1.964 6.940 1.00 86.44 162 LEU A O 1
ATOM 1279 N N . PHE A 1 163 ? -11.118 4.032 6.534 1.00 84.88 163 PHE A N 1
ATOM 1280 C CA . PHE A 1 163 ? -11.955 4.660 7.558 1.00 84.88 163 PHE A CA 1
ATOM 1281 C C . PHE A 1 163 ? -13.447 4.619 7.228 1.00 84.88 163 PHE A C 1
ATOM 1283 O O . PHE A 1 163 ? -14.247 4.384 8.134 1.00 84.88 163 PHE A O 1
ATOM 1290 N N . LYS A 1 164 ? -13.830 4.761 5.954 1.00 84.06 164 LYS A N 1
ATOM 1291 C CA . LYS A 1 164 ? -15.218 4.560 5.504 1.00 84.06 164 LYS A CA 1
ATOM 1292 C C . LYS A 1 164 ? -15.681 3.118 5.716 1.00 84.06 164 LYS A C 1
ATOM 1294 O O . LYS A 1 164 ? -16.791 2.894 6.189 1.00 84.06 164 LYS A O 1
ATOM 1299 N N . VAL A 1 165 ? -14.837 2.131 5.410 1.00 81.81 165 VAL A N 1
ATOM 1300 C CA . VAL A 1 165 ? -15.134 0.711 5.668 1.00 81.81 165 VAL A CA 1
ATOM 1301 C C . VAL A 1 165 ? -15.246 0.445 7.172 1.00 81.81 165 VAL A C 1
ATOM 1303 O O . VAL A 1 165 ? -16.143 -0.287 7.605 1.00 81.81 165 VAL A O 1
ATOM 1306 N N . ALA A 1 166 ? -14.384 1.072 7.978 1.00 79.38 166 ALA A N 1
ATOM 1307 C CA . ALA A 1 166 ? -14.428 0.990 9.431 1.00 79.38 166 ALA A CA 1
ATOM 1308 C C . ALA A 1 166 ? -15.752 1.532 9.987 1.00 79.38 166 ALA A C 1
ATOM 1310 O O . ALA A 1 166 ? -16.427 0.812 10.720 1.00 79.38 166 ALA A O 1
ATOM 1311 N N . SER A 1 167 ? -16.168 2.748 9.617 1.00 74.25 167 SER A N 1
ATOM 1312 C CA . SER A 1 167 ? -17.437 3.328 10.086 1.00 74.25 167 SER A CA 1
ATOM 1313 C C . SER A 1 167 ? -18.650 2.529 9.597 1.00 74.25 167 SER A C 1
ATOM 1315 O O . SER A 1 167 ? -19.481 2.111 10.402 1.00 74.25 167 SER A O 1
ATOM 1317 N N . ALA A 1 168 ? -18.702 2.178 8.307 1.00 74.00 168 ALA A N 1
ATOM 1318 C CA . ALA A 1 168 ? -19.806 1.408 7.725 1.00 74.00 168 ALA A CA 1
ATOM 1319 C C . ALA A 1 168 ? -20.001 0.025 8.373 1.00 74.00 168 ALA A C 1
ATOM 1321 O O . ALA A 1 168 ? -21.115 -0.510 8.405 1.00 74.00 168 ALA A O 1
ATOM 1322 N N . THR A 1 169 ? -18.923 -0.568 8.890 1.00 69.00 169 THR A N 1
ATOM 1323 C CA . THR A 1 169 ? -18.954 -1.907 9.481 1.00 69.00 169 THR A CA 1
ATOM 1324 C C . THR A 1 169 ? -19.143 -1.887 10.997 1.00 69.00 169 THR A C 1
ATOM 1326 O O . THR A 1 169 ? -19.834 -2.754 11.542 1.00 69.00 169 THR A O 1
ATOM 1329 N N . LEU A 1 170 ? -18.540 -0.918 11.688 1.00 64.00 170 LEU A N 1
ATOM 1330 C CA . LEU A 1 170 ? -18.527 -0.853 13.149 1.00 64.00 170 LEU A CA 1
ATOM 1331 C C . LEU A 1 170 ? -19.780 -0.160 13.717 1.00 64.00 170 LEU A C 1
ATOM 1333 O O . LEU A 1 170 ? -20.249 -0.579 14.780 1.00 64.00 170 LEU A O 1
ATOM 1337 N N . ASP A 1 171 ? -20.384 0.792 12.995 1.00 63.41 171 ASP A N 1
ATOM 1338 C CA . ASP A 1 171 ? -21.498 1.620 13.496 1.00 63.41 171 ASP A CA 1
ATOM 1339 C C . ASP A 1 171 ? -22.897 0.974 13.329 1.00 63.41 171 ASP A C 1
ATOM 1341 O O . ASP A 1 171 ? -23.894 1.494 13.826 1.00 63.41 171 ASP A O 1
ATOM 1345 N N . ARG A 1 172 ? -23.012 -0.209 12.701 1.00 57.75 172 ARG A N 1
ATOM 1346 C CA . ARG A 1 172 ? -24.309 -0.907 12.516 1.00 57.75 172 ARG A CA 1
ATOM 1347 C C . ARG A 1 172 ? -24.841 -1.543 13.814 1.00 57.75 172 ARG A C 1
ATOM 1349 O O . ARG A 1 172 ? -24.158 -2.410 14.343 1.00 57.75 172 ARG A O 1
ATOM 1356 N N . PRO A 1 173 ? -26.076 -1.272 14.283 1.00 45.84 173 PRO A N 1
ATOM 1357 C CA . PRO A 1 173 ? -26.527 -1.474 15.673 1.00 45.84 173 PRO A CA 1
ATOM 1358 C C . PRO A 1 173 ? -26.865 -2.914 16.139 1.00 45.84 173 PRO A C 1
ATOM 1360 O O . PRO A 1 173 ? -27.656 -3.083 17.058 1.00 45.84 173 PRO A O 1
ATOM 1363 N N . GLN A 1 174 ? -26.257 -3.984 15.612 1.00 48.97 174 GLN A N 1
ATOM 1364 C CA . GLN A 1 174 ? -26.568 -5.356 16.071 1.00 48.97 174 GLN A CA 1
ATOM 1365 C C . GLN A 1 174 ? -25.536 -5.915 17.069 1.00 48.97 174 GLN A C 1
ATOM 1367 O O . GLN A 1 174 ? -24.327 -5.870 16.820 1.00 48.97 174 GLN A O 1
ATOM 1372 N N . TYR A 1 175 ? -26.013 -6.375 18.232 1.00 45.59 175 TYR A N 1
ATOM 1373 C CA . TYR A 1 175 ? -25.239 -6.817 19.401 1.00 45.59 175 TYR A CA 1
ATOM 1374 C C . TYR A 1 175 ? -25.397 -8.333 19.597 1.00 45.59 175 TYR A C 1
ATOM 1376 O O . TYR A 1 175 ? -26.480 -8.790 19.951 1.00 45.59 175 TYR A O 1
ATOM 1384 N N . ARG A 1 176 ? -24.334 -9.124 19.384 1.00 45.00 176 ARG A N 1
ATOM 1385 C CA . ARG A 1 176 ? -24.212 -10.493 19.928 1.00 45.00 176 ARG A CA 1
ATOM 1386 C C . ARG A 1 176 ? -22.749 -10.782 20.314 1.00 45.00 176 ARG A C 1
ATOM 1388 O O . ARG A 1 176 ? -21.874 -10.628 19.461 1.00 45.00 176 ARG A O 1
ATOM 1395 N N . PRO A 1 177 ? -22.458 -11.167 21.570 1.00 42.59 177 PRO A N 1
ATOM 1396 C CA . PRO A 1 177 ? -21.103 -11.486 22.025 1.00 42.59 177 PRO A CA 1
ATOM 1397 C C . PRO A 1 177 ? -20.651 -12.861 21.501 1.00 42.59 177 PRO A C 1
ATOM 1399 O O . PRO A 1 177 ? -21.447 -13.795 21.450 1.00 42.59 177 PRO A O 1
ATOM 1402 N N . ILE A 1 178 ? -19.374 -13.005 21.123 1.00 50.19 178 ILE A N 1
ATOM 1403 C CA . ILE A 1 178 ? -18.769 -14.295 20.737 1.00 50.19 178 ILE A CA 1
ATOM 1404 C C . ILE A 1 178 ? -17.568 -14.600 21.641 1.00 50.19 178 ILE A C 1
ATOM 1406 O O . ILE A 1 178 ? -16.827 -13.703 22.042 1.00 50.19 178 ILE A O 1
ATOM 1410 N N . ARG A 1 179 ? -17.402 -15.894 21.943 1.00 43.56 179 ARG A N 1
ATOM 1411 C CA . ARG A 1 179 ? -16.379 -16.511 22.797 1.00 43.56 179 ARG A CA 1
ATOM 1412 C C . ARG A 1 179 ? -15.009 -16.614 22.096 1.00 43.56 179 ARG A C 1
ATOM 1414 O O . ARG A 1 179 ? -14.896 -17.087 20.963 1.00 43.56 179 ARG A O 1
ATOM 1421 N N . PHE A 1 180 ? -13.986 -16.224 22.853 1.00 41.28 180 PHE A N 1
ATOM 1422 C CA . PHE A 1 180 ? -12.566 -16.018 22.528 1.00 41.28 180 PHE A CA 1
ATOM 1423 C C . PHE A 1 180 ? -11.865 -17.116 21.705 1.00 41.28 180 PHE A C 1
ATOM 1425 O O . PHE A 1 180 ? -11.060 -16.814 20.828 1.00 41.28 180 PHE A O 1
ATOM 1432 N N . ALA A 1 181 ? -12.195 -18.386 21.947 1.00 41.81 181 ALA A N 1
ATOM 1433 C CA . ALA A 1 181 ? -11.495 -19.522 21.346 1.00 41.81 181 ALA A CA 1
ATOM 1434 C C . ALA A 1 181 ? -11.686 -19.622 19.822 1.00 41.81 181 ALA A C 1
ATOM 1436 O O . ALA A 1 181 ? -10.762 -19.991 19.114 1.00 41.81 181 ALA A O 1
ATOM 1437 N N . SER A 1 182 ? -12.852 -19.226 19.302 1.00 46.84 182 SER A N 1
ATOM 1438 C CA . SER A 1 182 ? -13.216 -19.438 17.889 1.00 46.84 182 SER A CA 1
ATOM 1439 C C . SER A 1 182 ? -12.593 -18.435 16.904 1.00 46.84 182 SER A C 1
ATOM 1441 O O . SER A 1 182 ? -12.430 -18.735 15.722 1.00 46.84 182 SER A O 1
ATOM 1443 N N . ALA A 1 183 ? -12.243 -17.234 17.376 1.00 46.28 183 ALA A N 1
ATOM 1444 C CA . ALA A 1 183 ? -11.629 -16.192 16.551 1.00 46.28 183 ALA A CA 1
ATOM 1445 C C . ALA A 1 183 ? -10.115 -16.406 16.417 1.00 46.28 183 ALA A C 1
ATOM 1447 O O . ALA A 1 183 ? -9.569 -16.286 15.321 1.00 46.28 183 ALA A O 1
ATOM 1448 N N . ALA A 1 184 ? -9.460 -16.800 17.513 1.00 51.53 184 ALA A N 1
ATOM 1449 C CA . ALA A 1 184 ? -8.051 -17.173 17.509 1.00 51.53 184 ALA A CA 1
ATOM 1450 C C . ALA A 1 184 ? -7.806 -18.426 16.656 1.00 51.53 184 ALA A C 1
ATOM 1452 O O . ALA A 1 184 ? -6.860 -18.440 15.878 1.00 51.53 184 ALA A O 1
ATOM 1453 N N . THR A 1 185 ? -8.690 -19.431 16.710 1.00 54.59 185 THR A N 1
ATOM 1454 C CA . THR A 1 185 ? -8.566 -20.631 15.869 1.00 54.59 185 THR A CA 1
ATOM 1455 C C . THR A 1 185 ? -8.796 -20.340 14.392 1.00 54.59 185 THR A C 1
ATOM 1457 O O . THR A 1 185 ? -8.067 -20.877 13.577 1.00 54.59 185 THR A O 1
ATOM 1460 N N . GLY A 1 186 ? -9.740 -19.473 14.008 1.00 54.34 186 GLY A N 1
ATOM 1461 C CA . GLY A 1 186 ? -9.965 -19.147 12.591 1.00 54.34 186 GLY A CA 1
ATOM 1462 C C . GLY A 1 186 ? -8.781 -18.416 11.946 1.00 54.34 186 GLY A C 1
ATOM 1463 O O . GLY A 1 186 ? -8.388 -18.733 10.826 1.00 54.34 186 GLY A O 1
ATOM 1464 N N . ILE A 1 187 ? -8.173 -17.477 12.676 1.00 57.41 187 ILE A N 1
ATOM 1465 C CA . ILE A 1 187 ? -7.005 -16.718 12.208 1.00 57.41 187 ILE A CA 1
ATOM 1466 C C . ILE A 1 187 ? -5.740 -17.576 12.271 1.00 57.41 187 ILE A C 1
ATOM 1468 O O . ILE A 1 187 ? -4.971 -17.580 11.313 1.00 57.41 187 ILE A O 1
ATOM 1472 N N . ALA A 1 188 ? -5.541 -18.349 13.343 1.00 58.22 188 ALA A N 1
ATOM 1473 C CA . ALA A 1 188 ? -4.441 -19.303 13.438 1.00 58.22 188 ALA A CA 1
ATOM 1474 C C . ALA A 1 188 ? -4.536 -20.369 12.341 1.00 58.22 188 ALA A C 1
ATOM 1476 O O . ALA A 1 188 ? -3.543 -20.619 11.682 1.00 58.22 188 ALA A O 1
ATOM 1477 N N . VAL A 1 189 ? -5.719 -20.924 12.058 1.00 61.38 189 VAL A N 1
ATOM 1478 C CA . VAL A 1 189 ? -5.920 -21.906 10.979 1.00 61.38 189 VAL A CA 1
ATOM 1479 C C . VAL A 1 189 ? -5.715 -21.271 9.604 1.00 61.38 189 VAL A C 1
ATOM 1481 O O . VAL A 1 189 ? -5.042 -21.870 8.779 1.00 61.38 189 VAL A O 1
ATOM 1484 N N . ALA A 1 190 ? -6.190 -20.049 9.346 1.00 56.31 190 ALA A N 1
ATOM 1485 C CA . ALA A 1 190 ? -5.934 -19.363 8.073 1.00 56.31 190 ALA A CA 1
ATOM 1486 C C . ALA A 1 190 ? -4.445 -19.017 7.875 1.00 56.31 190 ALA A C 1
ATOM 1488 O O . ALA A 1 190 ? -3.922 -19.108 6.765 1.00 56.31 190 ALA A O 1
ATOM 1489 N N . THR A 1 191 ? -3.748 -18.669 8.959 1.00 57.78 191 THR A N 1
ATOM 1490 C CA . THR A 1 191 ? -2.313 -18.348 8.947 1.00 57.78 191 THR A CA 1
ATOM 1491 C C . THR A 1 191 ? -1.474 -19.619 8.810 1.00 57.78 191 THR A C 1
ATOM 1493 O O . THR A 1 191 ? -0.562 -19.663 7.993 1.00 57.78 191 THR A O 1
ATOM 1496 N N . VAL A 1 192 ? -1.822 -20.684 9.537 1.00 63.50 192 VAL A N 1
ATOM 1497 C CA . VAL A 1 192 ? -1.168 -22.000 9.489 1.00 63.50 192 VAL A CA 1
ATOM 1498 C C . VAL A 1 192 ? -1.4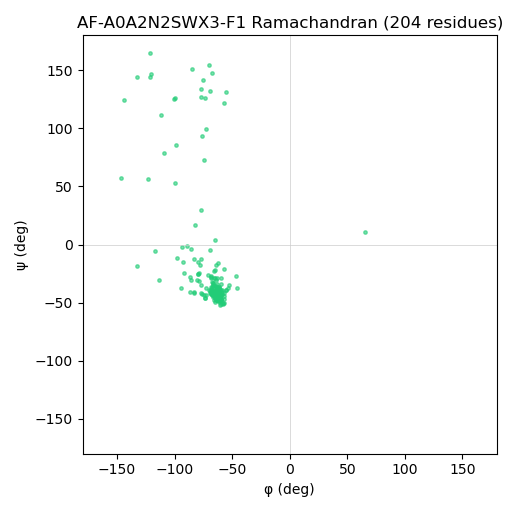33 -22.700 8.160 1.00 63.50 192 VAL A C 1
ATOM 1500 O O . VAL A 1 192 ? -0.496 -23.238 7.594 1.00 63.50 192 VAL A O 1
ATOM 1503 N N . LEU A 1 193 ? -2.639 -22.633 7.588 1.00 59.62 193 LEU A N 1
ATOM 1504 C CA . LEU A 1 193 ? -2.910 -23.140 6.234 1.00 59.62 193 LEU A CA 1
ATOM 1505 C C . LEU A 1 193 ? -2.201 -22.301 5.159 1.00 59.62 193 LEU A C 1
ATOM 1507 O O . LEU A 1 193 ? -1.689 -22.855 4.190 1.00 59.62 193 LEU A O 1
ATOM 1511 N N . GLY A 1 194 ? -2.099 -20.979 5.342 1.00 56.94 194 GLY A N 1
ATOM 1512 C CA . GLY A 1 194 ? -1.334 -20.095 4.454 1.00 56.94 194 GLY A CA 1
ATOM 1513 C C . GLY A 1 194 ? 0.189 -20.305 4.513 1.00 56.94 194 GLY A C 1
ATOM 1514 O O . GLY A 1 194 ? 0.876 -20.062 3.513 1.00 56.94 194 GLY A O 1
ATOM 1515 N N . LEU A 1 195 ? 0.703 -20.771 5.659 1.00 56.84 195 LEU A N 1
ATOM 1516 C CA . LEU A 1 195 ? 2.095 -21.184 5.879 1.00 56.84 195 LEU A CA 1
ATOM 1517 C C . LEU A 1 195 ? 2.349 -22.630 5.417 1.00 56.84 195 LEU A C 1
ATOM 1519 O O . LEU A 1 195 ? 3.341 -22.876 4.744 1.00 56.84 195 LEU A O 1
ATOM 1523 N N . LEU A 1 196 ? 1.438 -23.574 5.671 1.00 54.56 196 LEU A N 1
ATOM 1524 C CA . LEU A 1 196 ? 1.502 -24.953 5.158 1.00 54.56 196 LEU A CA 1
ATOM 1525 C C . LEU A 1 196 ? 1.399 -24.994 3.629 1.00 54.56 196 LEU A C 1
ATOM 1527 O O . LEU A 1 196 ? 2.055 -25.807 2.989 1.00 54.56 196 LEU A O 1
ATOM 1531 N N . GLY A 1 197 ? 0.682 -24.048 3.018 1.00 52.62 197 GLY A N 1
ATOM 1532 C CA . GLY A 1 197 ? 0.709 -23.835 1.571 1.00 52.62 197 GLY A CA 1
ATOM 1533 C C . GLY A 1 197 ? 2.083 -23.426 1.009 1.00 52.62 197 GLY A C 1
ATOM 1534 O O . GLY A 1 197 ? 2.276 -23.533 -0.198 1.00 52.62 197 GLY A O 1
ATOM 1535 N N . MET A 1 198 ? 3.048 -22.983 1.836 1.00 51.91 198 MET A N 1
ATOM 1536 C CA . MET A 1 198 ? 4.460 -22.832 1.424 1.00 51.91 198 MET A CA 1
ATOM 1537 C C . MET A 1 198 ? 5.208 -24.164 1.404 1.00 51.91 198 MET A C 1
ATOM 1539 O O . MET A 1 198 ? 6.108 -24.333 0.588 1.00 51.91 198 MET A O 1
ATOM 1543 N N . LEU A 1 199 ? 4.843 -25.096 2.287 1.00 49.56 199 LEU A N 1
ATOM 1544 C CA . LEU A 1 199 ? 5.460 -26.421 2.380 1.00 49.56 199 LEU A CA 1
ATOM 1545 C C . LEU A 1 199 ? 4.981 -27.369 1.275 1.00 49.56 199 LEU A C 1
ATOM 1547 O O . LEU A 1 199 ? 5.627 -28.374 1.034 1.00 49.56 199 LEU A O 1
ATOM 1551 N N . GLY A 1 200 ? 3.924 -27.029 0.530 1.00 43.38 200 GLY A N 1
ATOM 1552 C CA . GLY A 1 200 ? 3.479 -27.791 -0.648 1.00 43.38 200 GLY A CA 1
ATOM 1553 C C . GLY A 1 200 ? 4.471 -27.816 -1.822 1.00 43.38 200 GLY A C 1
ATOM 1554 O O . GLY A 1 200 ? 4.156 -28.363 -2.871 1.00 43.38 200 GLY A O 1
ATOM 1555 N N . ARG A 1 201 ? 5.667 -27.232 -1.672 1.00 50.66 201 ARG A N 1
ATOM 1556 C CA . ARG A 1 201 ? 6.797 -27.412 -2.589 1.00 50.66 201 ARG A CA 1
ATOM 1557 C C . ARG A 1 201 ? 7.790 -28.440 -2.027 1.00 50.66 201 ARG A C 1
ATOM 1559 O O . ARG A 1 201 ? 8.973 -28.144 -1.913 1.00 50.66 201 ARG A O 1
ATOM 1566 N N . VAL A 1 202 ? 7.303 -29.628 -1.665 1.00 47.59 202 VAL A N 1
ATOM 1567 C CA . VAL A 1 202 ? 8.159 -30.822 -1.505 1.00 47.59 202 VAL A CA 1
ATOM 1568 C C . VAL A 1 202 ? 8.219 -31.637 -2.808 1.00 47.59 202 VAL A C 1
ATOM 1570 O O . VAL A 1 202 ? 9.164 -32.387 -3.006 1.00 47.59 202 VAL A O 1
ATOM 1573 N N . ASP A 1 203 ? 7.324 -31.408 -3.774 1.00 47.28 203 ASP A N 1
ATOM 1574 C CA . ASP A 1 203 ?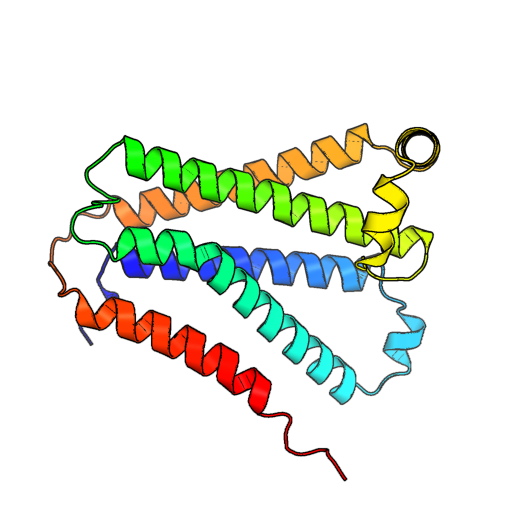 7.210 -32.295 -4.946 1.00 47.28 203 ASP A CA 1
ATOM 1575 C C . ASP A 1 203 ? 8.209 -32.041 -6.090 1.00 47.28 203 ASP A C 1
ATOM 1577 O O . ASP A 1 203 ? 7.986 -32.515 -7.193 1.00 47.28 203 ASP A O 1
ATOM 1581 N N . ASN A 1 204 ? 9.312 -31.316 -5.876 1.00 42.22 204 ASN A N 1
ATOM 1582 C CA . ASN A 1 204 ? 10.391 -31.226 -6.876 1.00 42.22 204 ASN A CA 1
ATOM 1583 C C . ASN A 1 204 ? 11.766 -31.109 -6.203 1.00 42.22 204 ASN A C 1
ATOM 1585 O O . ASN A 1 204 ? 12.497 -30.139 -6.404 1.00 42.22 204 ASN A O 1
ATOM 1589 N N . ILE A 1 205 ? 12.088 -32.092 -5.363 1.00 43.62 205 ILE A N 1
ATOM 1590 C CA . ILE A 1 205 ? 13.475 -32.488 -5.107 1.00 43.62 205 ILE A CA 1
ATOM 1591 C C . ILE A 1 205 ? 13.646 -33.852 -5.776 1.00 43.62 205 ILE A C 1
ATOM 1593 O O . ILE A 1 205 ? 13.526 -34.886 -5.125 1.00 43.62 205 ILE A O 1
ATOM 1597 N N . ASN A 1 206 ? 13.820 -33.841 -7.094 1.00 35.44 206 ASN A N 1
ATOM 1598 C CA . ASN A 1 206 ? 14.453 -34.926 -7.833 1.00 35.44 206 ASN A CA 1
ATOM 1599 C C . ASN A 1 206 ? 15.063 -34.358 -9.112 1.00 35.44 206 ASN A C 1
ATOM 1601 O O . ASN A 1 206 ? 14.322 -33.647 -9.829 1.00 35.44 206 ASN A O 1
#

pLDDT: mean 73.49, std 15.17, range [35.44, 93.38]

Solvent-accessible surface area (backbone atoms only — not comparable to full-atom values): 11818 Å² total; per-residue (Å²): 136,80,73,83,74,39,48,67,58,51,37,51,52,52,49,33,52,49,45,26,51,50,47,52,49,53,50,50,52,41,54,73,76,67,48,62,63,69,63,57,70,74,48,58,68,68,59,53,52,50,52,51,52,55,48,52,55,49,39,43,49,49,22,48,58,69,42,41,65,58,50,52,46,61,58,42,87,86,44,46,54,88,74,40,70,65,51,41,48,52,53,51,49,50,53,45,50,51,46,46,52,51,53,49,52,51,55,51,27,52,56,40,26,74,73,68,78,41,73,75,49,81,69,58,62,64,53,61,78,50,47,73,66,56,49,53,52,46,61,75,75,38,69,56,70,59,53,52,51,51,50,50,51,54,41,48,54,52,47,53,48,52,50,51,49,44,51,70,37,63,69,55,94,78,87,78,91,81,70,66,69,62,60,55,48,53,53,49,48,55,50,49,52,62,51,51,62,63,59,70,74,64,87,76,83,124

Radius of gyration: 20.33 Å; Cα contacts (8 Å, |Δi|>4): 95; chains: 1; bounding box: 53×51×54 Å

Sequence (206 aa):
MSWLHSRRIRFLGASVVLFFALFATLRIAFLIGFADHAALAAERTGTILQTLSIGLRFDLRLALLLMLPVALAAALPRINLLRCKLTRVLTSLYLAIATLVVLLVYVLDFGHYSYLGQRLSATAFRFVGNVDISTRMVWESYPVVWITLGWLAVSAAFITLLFKVASATLDRPQYRPIRFASAATGIAVATVLGLLGMLGRVDNIN

Mean predicted aligned error: 11.31 Å

Foldseek 3Di:
DPPVQDLLVQLLVVQLVLQLVVQLVLVVVCCVPQDDVVVVVVDDPVVVVVVSVVSSLVSSLVSLVLCVVVLVLVLDPVNPCQPDPVNVVVVLVSLLVVLLVVLVQSLVQSVVCVVPVDGDDPVVVVCVVVCPVVVVVCVVPDPVVVSVVVSVVVSVVSSVVSVVSSCVRSVDPDDDDDDNPPSCCVSCVVNVVSVVVVVVPPPPPD